Protein 2PLC (pdb70)

InterPro domains:
  IPR000909 Phosphatidylinositol-specific phospholipase C, X domain [PF00388] (62-198)
  IPR000909 Phosphatidylinositol-specific phospholipase C, X domain [SM00148] (53-199)
  IPR017946 PLC-like phosphodiesterase, TIM beta/alpha-barrel domain superfamily [G3DSA:3.20.20.190] (43-316)
  IPR017946 PLC-like phosphodiesterase, TIM beta/alpha-barrel domain superfamily [SSF51695] (44-315)
  IPR051057 Phosphoinositide phospholipase C domain-containing protein [PTHR13593] (45-314)

Secondary structure (DSSP, 8-state):
--GGGTGGGS-TT-BGGGSEEEEETTTTTTS-SHHHHHTHHHH---SS-HHHHHHTT--EEEEEE-TTSEEEETTEEEEEEHHHHHHHHHHHHHHSTT--EEEEEEETT-S-SHHHHHHHHHHHHTGGGB-EEESS----PPPBTTTTTT-EEEEEESTT-S-EEETTEEESEETT-TTEEEE---BS--HHHHHHHHHHHHHHHHH-SSSEEEEE---B-SSS-HHHHHHHHHHHHHHHHHHHHHTT----EEEEESS--HHHHHHHHTTS--

Sequence (274 aa):
VTTKQWMSALPDTTNLAALSIPGTHDTMSYNGDITWTLTKPLAQTQTMSLYQQLEAGIRYIDIRAKDNLNIYHGPIFLNASLSGVLETITQFLKKNPKETIIMRLKDEQNSNDSFDYRIQPLINIYKDYFYTTPRTDTSNKIPTLKDVRGKILLLSENHTKKPLVINSRKFGMQFGAPNQVIQDDYNGPSVKTKFKEIVQTAYQASKADNKLFLNHISATSLTFTPRQYAAALNNKVEQFVLNLTSEKVRGLGILIMDFPEKQTIKNIIKNNKF

Nearest PDB structures (foldseek):
  2plc-assembly1_A  TM=1.004E+00  e=2.755E-63  Listeria monocytogenes
  1t6m-assembly1_B  TM=8.013E-01  e=3.574E-20  Bacillus thuringiensis
  5ptd-assembly1_A  TM=8.209E-01  e=1.981E-19  Bacillus cereus
  3ea3-assembly2_B  TM=8.004E-01  e=8.686E-20  Bacillus thuringiensis
  1ptg-assembly1_A  TM=7.875E-01  e=3.736E-19  Bacillus cereus

Radius of gyration: 17.58 Å; Cα contacts (8 Å, |Δi|>4): 574; chains: 1; bounding box: 45×42×45 Å

Organism: Listeria monocytogenes serovar 1/2a (strain ATCC BAA-679 / EGD-e) (NCBI:txid169963)

CATH classification: 3.20.20.190

Structure (mmCIF, N/CA/C/O backbone):
data_2PLC
#
_entry.id   2PLC
#
_cell.length_a   82.500
_cell.length_b   82.500
_cell.length_c   92.200
_cell.angle_alpha   90.00
_cell.angle_beta   90.00
_cell.angle_gamma   120.00
#
_symmetry.space_group_name_H-M   'P 31 2 1'
#
loop_
_entity.id
_entity.type
_entity.pdbx_description
1 polymer 'PHOSPHATIDYLINOSITOL-SPECIFIC PHOSPHOLIPASE C'
2 water water
#
loop_
_atom_site.group_PDB
_atom_site.id
_atom_site.type_symbol
_atom_site.label_atom_id
_atom_site.label_alt_id
_atom_site.label_comp_id
_atom_site.label_asym_id
_atom_site.label_entity_id
_atom_site.label_seq_id
_atom_site.pdbx_PDB_ins_code
_atom_site.Cartn_x
_atom_site.Cartn_y
_atom_site.Cartn_z
_atom_site.occupancy
_atom_site.B_iso_or_equiv
_atom_site.auth_seq_id
_atom_site.auth_comp_id
_atom_site.auth_asym_id
_atom_site.auth_atom_id
_atom_site.pdbx_PDB_model_num
ATOM 1 N N . VAL A 1 1 ? 31.921 56.493 17.909 1.00 71.71 21 VAL A N 1
ATOM 2 C CA . VAL A 1 1 ? 30.479 56.170 18.126 1.00 72.36 21 VAL A CA 1
ATOM 3 C C . VAL A 1 1 ? 30.281 55.486 19.480 1.00 67.92 21 VAL A C 1
ATOM 4 O O . VAL A 1 1 ? 31.220 54.918 20.045 1.00 64.08 21 VAL A O 1
ATOM 8 N N . THR A 1 2 ? 29.058 55.562 19.999 1.00 62.22 22 THR A N 1
ATOM 9 C CA . THR A 1 2 ? 28.720 54.952 21.280 1.00 58.31 22 THR A CA 1
ATOM 10 C C . THR A 1 2 ? 28.606 53.437 21.176 1.00 53.12 22 THR A C 1
ATOM 11 O O . THR A 1 2 ? 28.102 52.903 20.184 1.00 51.71 22 THR A O 1
ATOM 15 N N . THR A 1 3 ? 29.067 52.754 22.218 1.00 44.32 23 THR A N 1
ATOM 16 C CA . THR A 1 3 ? 29.011 51.297 22.277 1.00 36.08 23 THR A CA 1
ATOM 17 C C . THR A 1 3 ? 27.559 50.832 22.329 1.00 33.18 23 THR A C 1
ATOM 18 O O . THR A 1 3 ? 27.249 49.688 21.998 1.00 37.54 23 THR A O 1
ATOM 22 N N . LYS A 1 4 ? 26.668 51.732 22.731 1.00 33.18 24 LYS A N 1
ATOM 23 C CA . LYS A 1 4 ? 25.246 51.419 22.834 1.00 33.17 24 LYS A CA 1
ATOM 24 C C . LYS A 1 4 ? 24.581 51.226 21.464 1.00 31.94 24 LYS A C 1
ATOM 25 O O . LYS A 1 4 ? 23.587 50.507 21.346 1.00 33.26 24 LYS A O 1
ATOM 31 N N . GLN A 1 5 ? 25.148 51.850 20.431 1.00 34.53 25 GLN A N 1
ATOM 32 C CA . GLN A 1 5 ? 24.608 51.746 19.076 1.00 33.15 25 GLN A CA 1
ATOM 33 C C . GLN A 1 5 ? 25.707 51.662 18.024 1.00 29.45 25 GLN A C 1
ATOM 34 O O . GLN A 1 5 ? 25.597 52.272 16.964 1.00 32.26 25 GLN A O 1
ATOM 40 N N . TRP A 1 6 ? 26.748 50.879 18.297 1.00 28.84 26 TRP A N 1
ATOM 41 C CA . TRP A 1 6 ? 27.863 50.755 17.360 1.00 22.78 26 TRP A CA 1
ATOM 42 C C . TRP A 1 6 ? 27.539 50.087 16.027 1.00 26.05 26 TRP A C 1
ATOM 43 O O . TRP A 1 6 ? 28.071 50.495 14.995 1.00 31.17 26 TRP A O 1
ATOM 54 N N . MET A 1 7 ? 26.657 49.089 16.034 1.00 23.57 27 MET A N 1
ATOM 55 C CA . MET A 1 7 ? 26.297 48.387 14.798 1.00 28.18 27 MET A CA 1
ATOM 56 C C . MET A 1 7 ? 25.456 49.220 13.833 1.00 29.32 27 MET A C 1
ATOM 57 O O . MET A 1 7 ? 25.460 48.971 12.629 1.00 30.39 27 MET A O 1
ATOM 62 N N . SER A 1 8 ? 24.733 50.201 14.362 1.00 33.94 28 SER A N 1
ATOM 63 C CA . SER A 1 8 ? 23.890 51.063 13.540 1.00 34.10 28 SER A CA 1
ATOM 64 C C . SER A 1 8 ? 24.731 51.888 12.570 1.00 32.90 28 SER A C 1
ATOM 65 O O . SER A 1 8 ? 24.253 52.287 11.509 1.00 41.44 28 SER A O 1
ATOM 68 N N . ALA A 1 9 ? 25.985 52.132 12.942 1.00 31.53 29 ALA A N 1
ATOM 69 C CA . ALA A 1 9 ? 26.911 52.910 12.125 1.00 32.34 29 ALA A CA 1
ATOM 70 C C . ALA A 1 9 ? 27.620 52.085 11.042 1.00 36.30 29 ALA A C 1
ATOM 71 O O . ALA A 1 9 ? 28.503 52.590 10.344 1.00 43.31 29 ALA A O 1
ATOM 73 N N . LEU A 1 10 ? 27.232 50.820 10.906 1.00 35.31 30 LEU A N 1
ATOM 74 C CA . LEU A 1 10 ? 27.825 49.937 9.909 1.00 33.68 30 LEU A CA 1
ATOM 75 C C . LEU A 1 10 ? 26.908 49.850 8.696 1.00 36.96 30 LEU A C 1
ATOM 76 O O . LEU A 1 10 ? 25.706 50.095 8.801 1.00 37.24 30 LEU A O 1
ATOM 81 N N . PRO A 1 11 ? 27.467 49.509 7.524 1.00 38.53 31 PRO A N 1
ATOM 82 C CA . PRO A 1 11 ? 26.690 49.392 6.287 1.00 35.16 31 PRO A CA 1
ATOM 83 C C . PRO A 1 11 ? 25.687 48.245 6.330 1.00 36.35 31 PRO A C 1
ATOM 84 O O . PRO A 1 11 ? 25.997 47.168 6.838 1.00 32.04 31 PRO A O 1
ATOM 88 N N . ASP A 1 12 ? 24.495 48.480 5.782 1.00 31.90 32 ASP A N 1
ATOM 89 C CA . ASP A 1 12 ? 23.442 47.463 5.723 1.00 31.86 32 ASP A CA 1
ATOM 90 C C . ASP A 1 12 ? 23.874 46.259 4.894 1.00 34.09 32 ASP A C 1
ATOM 91 O O . ASP A 1 12 ? 23.377 45.146 5.082 1.00 37.53 32 ASP A O 1
ATOM 96 N N . THR A 1 13 ? 24.804 46.496 3.975 1.00 37.28 33 THR A N 1
ATOM 97 C CA . THR A 1 13 ? 25.312 45.461 3.085 1.00 38.26 33 THR A CA 1
ATOM 98 C C . THR A 1 13 ? 26.394 44.573 3.699 1.00 39.05 33 THR A C 1
ATOM 99 O O . THR A 1 13 ? 26.717 43.523 3.143 1.00 37.24 33 THR A O 1
ATOM 103 N N . THR A 1 14 ? 26.957 44.992 4.834 1.00 34.24 34 THR A N 1
ATOM 104 C CA . THR A 1 14 ? 28.003 44.216 5.498 1.00 29.52 34 THR A CA 1
ATOM 105 C C . THR A 1 14 ? 27.450 42.896 6.009 1.00 28.02 34 THR A C 1
ATOM 106 O O . THR A 1 14 ? 26.363 42.854 6.582 1.00 29.98 34 THR A O 1
ATOM 110 N N . ASN A 1 15 ? 28.187 41.815 5.766 1.00 30.04 35 ASN A N 1
ATOM 111 C CA . ASN A 1 15 ? 27.767 40.495 6.222 1.00 31.50 35 ASN A CA 1
ATOM 112 C C . ASN A 1 15 ? 28.180 40.303 7.680 1.00 27.88 35 ASN A C 1
ATOM 113 O O . ASN A 1 15 ? 29.178 40.860 8.138 1.00 29.01 35 ASN A O 1
ATOM 118 N N . LEU A 1 16 ? 27.396 39.526 8.410 1.00 24.46 36 LEU A N 1
ATOM 119 C CA . LEU A 1 16 ? 27.676 39.281 9.814 1.00 26.93 36 LEU A CA 1
ATOM 120 C C . LEU A 1 16 ? 29.023 38.586 10.016 1.00 24.14 36 LEU A C 1
ATOM 121 O O . LEU A 1 16 ? 29.692 38.808 11.021 1.00 20.97 36 LEU A O 1
ATOM 126 N N . ALA A 1 17 ? 29.428 37.766 9.047 1.00 27.45 37 ALA A N 1
ATOM 127 C CA . ALA A 1 17 ? 30.698 37.034 9.126 1.00 23.59 37 ALA A CA 1
ATOM 128 C C . ALA A 1 17 ? 31.922 37.914 8.890 1.00 23.04 37 ALA A C 1
ATOM 129 O O . ALA A 1 17 ? 33.049 37.526 9.201 1.00 26.22 37 ALA A O 1
ATOM 131 N N . ALA A 1 18 ? 31.693 39.101 8.343 1.00 24.32 38 ALA A N 1
ATOM 132 C CA . ALA A 1 18 ? 32.764 40.048 8.066 1.00 24.93 38 ALA A CA 1
ATOM 133 C C . ALA A 1 18 ? 33.037 40.984 9.246 1.00 26.10 38 ALA A C 1
ATOM 134 O O . ALA A 1 18 ? 33.792 41.950 9.113 1.00 23.95 38 ALA A O 1
ATOM 136 N N . LEU A 1 19 ? 32.459 40.679 10.406 1.00 22.64 39 LEU A N 1
ATOM 137 C CA . LEU A 1 19 ? 32.626 41.530 11.586 1.00 22.64 39 LEU A CA 1
ATOM 138 C C . LEU A 1 19 ? 33.445 40.946 12.730 1.00 20.94 39 LEU A C 1
ATOM 139 O O . LEU A 1 19 ? 33.670 39.737 12.809 1.00 21.62 39 LEU A O 1
ATOM 144 N N . SER A 1 20 ? 33.883 41.840 13.612 1.00 18.29 40 SER A N 1
ATOM 145 C CA . SER A 1 20 ? 34.611 41.494 14.827 1.00 22.87 40 SER A CA 1
ATOM 146 C C . SER A 1 20 ? 33.581 41.818 15.913 1.00 24.08 40 SER A C 1
ATOM 147 O O . SER A 1 20 ? 33.238 42.981 16.140 1.00 17.75 40 SER A O 1
ATOM 150 N N . ILE A 1 21 ? 33.054 40.782 16.552 1.00 20.77 41 ILE A N 1
ATOM 151 C CA . ILE A 1 21 ? 32.016 40.971 17.559 1.00 20.53 41 ILE A CA 1
ATOM 152 C C . ILE A 1 21 ? 32.406 40.533 18.964 1.00 16.40 41 ILE A C 1
ATOM 153 O O . ILE A 1 21 ? 32.934 39.439 19.146 1.00 13.87 41 ILE A O 1
ATOM 158 N N . PRO A 1 22 ? 32.173 41.400 19.971 1.00 16.86 42 PRO A N 1
ATOM 159 C CA . PRO A 1 22 ? 32.485 41.107 21.378 1.00 12.78 42 PRO A CA 1
ATOM 160 C C . PRO A 1 22 ? 31.323 40.286 21.937 1.00 15.01 42 PRO A C 1
ATOM 161 O O . PRO A 1 22 ? 30.157 40.614 21.692 1.00 17.99 42 PRO A O 1
ATOM 165 N N . GLY A 1 23 ? 31.632 39.230 22.681 1.00 11.69 43 GLY A N 1
ATOM 166 C CA . GLY A 1 23 ? 30.585 38.404 23.260 1.00 11.86 43 GLY A CA 1
ATOM 167 C C . GLY A 1 23 ? 30.962 37.974 24.659 1.00 8.34 43 GLY A C 1
ATOM 168 O O . GLY A 1 23 ? 32.105 38.150 25.070 1.00 13.52 43 GLY A O 1
ATOM 169 N N . THR A 1 24 ? 30.007 37.422 25.398 1.00 9.53 44 THR A N 1
ATOM 170 C CA . THR A 1 24 ? 30.267 36.959 26.755 1.00 7.63 44 THR A CA 1
ATOM 171 C C . THR A 1 24 ? 29.948 35.470 26.898 1.00 13.47 44 THR A C 1
ATOM 172 O O . THR A 1 24 ? 28.994 34.960 26.296 1.00 7.61 44 THR A O 1
ATOM 176 N N . HIS A 1 25 ? 30.780 34.773 27.666 1.00 12.75 45 HIS A N 1
ATOM 177 C CA . HIS A 1 25 ? 30.593 33.352 27.923 1.00 10.27 45 HIS A CA 1
ATOM 178 C C . HIS A 1 25 ? 29.763 33.249 29.197 1.00 15.55 45 HIS A C 1
ATOM 179 O O . HIS A 1 25 ? 30.032 33.960 30.168 1.00 13.44 45 HIS A O 1
ATOM 186 N N . ASP A 1 26 ? 28.737 32.398 29.173 1.00 16.79 46 ASP A N 1
ATOM 187 C CA . ASP A 1 26 ? 27.846 32.201 30.319 1.00 15.23 46 ASP A CA 1
ATOM 188 C C . ASP A 1 26 ? 27.375 33.558 30.852 1.00 12.80 46 ASP A C 1
ATOM 189 O O . ASP A 1 26 ? 27.536 33.898 32.028 1.00 15.86 46 ASP A O 1
ATOM 194 N N . THR A 1 27 ? 26.799 34.318 29.933 1.00 15.32 47 THR A N 1
ATOM 195 C CA . THR A 1 27 ? 26.281 35.654 30.151 1.00 14.69 47 THR A CA 1
ATOM 196 C C . THR A 1 27 ? 25.605 35.957 31.490 1.00 14.93 47 THR A C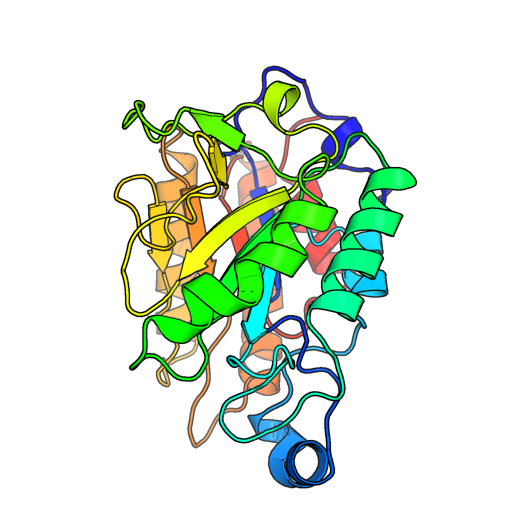 1
ATOM 197 O O . THR A 1 27 ? 25.887 36.988 32.103 1.00 12.36 47 THR A O 1
ATOM 201 N N . MET A 1 28 ? 24.723 35.060 31.932 1.00 14.23 48 MET A N 1
ATOM 202 C CA . MET A 1 28 ? 23.956 35.251 33.165 1.00 7.88 48 MET A CA 1
ATOM 203 C C . MET A 1 28 ? 24.615 34.896 34.489 1.00 14.16 48 MET A C 1
ATOM 204 O O . MET A 1 28 ? 24.021 35.117 35.543 1.00 11.36 48 MET A O 1
ATOM 209 N N . SER A 1 29 ? 25.818 34.333 34.449 1.00 9.70 49 SER A N 1
ATOM 210 C CA . SER A 1 29 ? 26.498 33.950 35.678 1.00 13.19 49 SER A CA 1
ATOM 211 C C . SER A 1 29 ? 27.206 35.103 36.392 1.00 11.32 49 SER A C 1
ATOM 212 O O . SER A 1 29 ? 28.437 35.131 36.500 1.00 17.82 49 SER A O 1
ATOM 215 N N . TYR A 1 30 ? 26.417 36.070 36.844 1.00 16.94 50 TYR A N 1
ATOM 216 C CA . TYR A 1 30 ? 26.926 37.225 37.586 1.00 16.01 50 TYR A CA 1
ATOM 217 C C . TYR A 1 30 ? 26.085 37.367 38.846 1.00 19.09 50 TYR A C 1
ATOM 218 O O . TYR A 1 30 ? 26.259 38.292 39.633 1.00 16.75 50 TYR A O 1
ATOM 227 N N . ASN A 1 31 ? 25.160 36.433 39.014 1.00 18.25 51 ASN A N 1
ATOM 228 C CA . ASN A 1 31 ? 24.281 36.404 40.166 1.00 21.98 51 ASN A CA 1
ATOM 229 C C . ASN A 1 31 ? 23.683 35.003 40.215 1.00 20.49 51 ASN A C 1
ATOM 230 O O . ASN A 1 31 ? 23.712 34.279 39.215 1.00 21.61 51 ASN A O 1
ATOM 235 N N . GLY A 1 32 ? 23.153 34.623 41.374 1.00 15.66 52 GLY A N 1
ATOM 236 C CA . GLY A 1 32 ? 22.571 33.300 41.520 1.00 18.47 52 GLY A CA 1
ATOM 237 C C . GLY A 1 32 ? 22.114 33.007 42.938 1.00 20.71 52 GLY A C 1
ATOM 238 O O . GLY A 1 32 ? 22.143 33.888 43.800 1.00 21.45 52 GLY A O 1
ATOM 239 N N . ASP A 1 33 ? 21.699 31.767 43.179 1.00 20.99 53 ASP A N 1
ATOM 240 C CA . ASP A 1 33 ? 21.223 31.362 44.494 1.00 18.48 53 ASP A CA 1
ATOM 241 C C . ASP A 1 33 ? 22.339 31.147 45.520 1.00 23.64 53 ASP A C 1
ATOM 242 O O . ASP A 1 33 ? 23.502 31.468 45.270 1.00 15.86 53 ASP A O 1
ATOM 247 N N . ILE A 1 34 ? 21.980 30.601 46.675 1.00 14.67 54 ILE A N 1
ATOM 248 C CA . ILE A 1 34 ? 22.950 30.354 47.731 1.00 19.69 54 ILE A CA 1
ATOM 249 C C . ILE A 1 34 ? 24.112 29.465 47.260 1.00 15.94 54 ILE A C 1
ATOM 250 O O . ILE A 1 34 ? 25.253 29.663 47.680 1.00 14.64 54 ILE A O 1
ATOM 255 N N . THR A 1 35 ? 23.835 28.520 46.362 1.00 16.52 55 THR A N 1
ATOM 256 C CA . THR A 1 35 ? 24.885 27.634 45.847 1.00 20.37 55 THR A CA 1
ATOM 257 C C . THR A 1 35 ? 25.879 28.415 44.980 1.00 23.93 55 THR A C 1
ATOM 258 O O . THR A 1 35 ? 27.065 28.083 44.920 1.00 25.73 55 THR A O 1
ATOM 262 N N . TRP A 1 36 ? 25.389 29.459 44.319 1.00 19.82 56 TRP A N 1
ATOM 263 C CA . TRP A 1 36 ? 26.234 30.296 43.479 1.00 17.34 56 TRP A CA 1
ATOM 264 C C . TRP A 1 36 ? 27.244 31.064 44.337 1.00 22.55 56 TRP A C 1
ATOM 265 O O . TRP A 1 36 ? 28.414 31.191 43.970 1.00 24.14 56 TRP A O 1
ATOM 276 N N . THR A 1 37 ? 26.798 31.563 45.488 1.00 22.90 57 THR A N 1
ATOM 277 C CA . THR A 1 37 ? 27.684 32.310 46.382 1.00 25.28 57 THR A CA 1
ATOM 278 C C . THR A 1 37 ? 28.736 31.393 47.015 1.00 22.97 57 THR A C 1
ATOM 279 O O . THR A 1 37 ? 29.885 31.790 47.190 1.00 25.30 57 THR A O 1
ATOM 283 N N . LEU A 1 38 ? 28.337 30.166 47.345 1.00 18.89 58 LEU A N 1
ATOM 284 C CA . LEU A 1 38 ? 29.243 29.178 47.951 1.00 21.29 58 LEU A CA 1
ATOM 285 C C . LEU A 1 38 ? 30.331 28.677 46.988 1.00 20.28 58 LEU A C 1
ATOM 286 O O . LEU A 1 38 ? 31.442 28.356 47.408 1.00 17.25 58 LEU A O 1
ATOM 291 N N . THR A 1 39 ? 29.999 28.610 45.701 1.00 23.47 59 THR A N 1
ATOM 292 C CA . THR A 1 39 ? 30.932 28.144 44.675 1.00 20.59 59 THR A CA 1
ATOM 293 C C . THR A 1 39 ? 31.337 29.279 43.735 1.00 24.04 59 THR A C 1
ATOM 294 O O . THR A 1 39 ? 31.884 29.033 42.659 1.00 27.49 59 THR A O 1
ATOM 298 N N . LYS A 1 40 ? 31.100 30.514 44.168 1.00 21.25 60 LYS A N 1
ATOM 299 C CA . LYS A 1 40 ? 31.373 31.723 43.392 1.00 19.52 60 LYS A CA 1
ATOM 300 C C . LYS A 1 40 ? 32.644 31.794 42.542 1.00 26.27 60 LYS A C 1
ATOM 301 O O . LYS A 1 40 ? 32.567 32.037 41.338 1.00 31.38 60 LYS A O 1
ATOM 307 N N . PRO A 1 41 ? 33.827 31.577 43.141 1.00 25.58 61 PRO A N 1
ATOM 308 C CA . PRO A 1 41 ? 35.063 31.645 42.346 1.00 22.75 61 PRO A CA 1
ATOM 309 C C . PRO A 1 41 ? 35.147 30.691 41.144 1.00 24.53 61 PRO A C 1
ATOM 310 O O . PRO A 1 41 ? 35.863 30.961 40.178 1.00 27.08 61 PRO A O 1
ATOM 314 N N . LEU A 1 42 ? 34.383 29.604 41.188 1.00 19.77 62 LEU A N 1
ATOM 315 C CA . LEU A 1 42 ? 34.370 28.618 40.111 1.00 23.61 62 LEU A CA 1
ATOM 316 C C . LEU A 1 42 ? 33.209 28.831 39.132 1.00 22.60 62 LEU A C 1
ATOM 317 O O . LEU A 1 42 ? 33.333 28.568 37.927 1.00 19.05 62 LEU A O 1
ATOM 322 N N . ALA A 1 43 ? 32.080 29.285 39.672 1.00 18.27 63 ALA A N 1
ATOM 323 C CA . ALA A 1 43 ? 30.866 29.503 38.901 1.00 17.89 63 ALA A CA 1
ATOM 324 C C . ALA A 1 43 ? 30.737 30.856 38.205 1.00 16.80 63 ALA A C 1
ATOM 325 O O . ALA A 1 43 ? 30.195 30.933 37.109 1.00 17.71 63 ALA A O 1
ATOM 327 N N . GLN A 1 44 ? 31.221 31.919 38.834 1.00 21.43 64 GLN A N 1
ATOM 328 C CA . GLN A 1 44 ? 31.101 33.255 38.253 1.00 20.23 64 GLN A CA 1
ATOM 329 C C . GLN A 1 44 ? 31.923 33.500 36.982 1.00 19.45 64 GLN A C 1
ATOM 330 O O . GLN A 1 44 ? 33.088 33.117 36.901 1.00 21.69 64 GLN A O 1
ATOM 336 N N . THR A 1 45 ? 31.309 34.154 35.997 1.00 15.89 65 THR A N 1
ATOM 337 C CA . THR A 1 45 ? 31.992 34.475 34.741 1.00 16.92 65 THR A CA 1
ATOM 338 C C . THR A 1 45 ? 31.835 35.940 34.330 1.00 16.31 65 THR A C 1
ATOM 339 O O . THR A 1 45 ? 32.529 36.408 33.425 1.00 15.82 65 THR A O 1
ATOM 343 N N . GLN A 1 46 ? 30.918 36.654 34.986 1.00 15.09 66 GLN A N 1
ATOM 344 C CA . GLN A 1 46 ? 30.663 38.061 34.672 1.00 14.78 66 GLN A CA 1
ATOM 345 C C . GLN A 1 46 ? 30.409 38.914 35.921 1.00 18.50 66 GLN A C 1
ATOM 346 O O . GLN A 1 46 ? 30.118 38.398 36.999 1.00 17.46 66 GLN A O 1
ATOM 352 N N . THR A 1 47 ? 30.530 40.229 35.764 1.00 19.57 67 THR A N 1
ATOM 353 C CA . THR A 1 47 ? 30.262 41.163 36.853 1.00 18.69 67 THR A CA 1
ATOM 354 C C . THR A 1 47 ? 29.139 42.106 36.425 1.00 11.73 67 THR A C 1
ATOM 355 O O . THR A 1 47 ? 28.395 42.611 37.261 1.00 22.48 67 THR A O 1
ATOM 359 N N . MET A 1 48 ? 29.034 42.342 35.118 1.00 17.32 68 MET A N 1
ATOM 360 C CA . MET A 1 48 ? 27.995 43.203 34.556 1.00 8.96 68 MET A CA 1
ATOM 361 C C . MET A 1 48 ? 26.710 42.425 34.341 1.00 13.66 68 MET A C 1
ATOM 362 O O . MET A 1 48 ? 26.748 41.243 34.006 1.00 21.26 68 MET A O 1
ATOM 367 N N . SER A 1 49 ? 25.572 43.076 34.566 1.00 10.85 69 SER A N 1
ATOM 368 C CA . SER A 1 49 ? 24.283 42.430 34.351 1.00 12.13 69 SER A CA 1
ATOM 369 C C . SER A 1 49 ? 24.060 42.374 32.842 1.00 16.66 69 SER A C 1
ATOM 370 O O . SER A 1 49 ? 24.777 43.036 32.080 1.00 13.19 69 SER A O 1
ATOM 373 N N . LEU A 1 50 ? 23.068 41.597 32.416 1.00 18.73 70 LEU A N 1
ATOM 374 C CA . LEU A 1 50 ? 22.761 41.444 30.996 1.00 20.55 70 LEU A CA 1
ATOM 375 C C . LEU A 1 50 ? 22.608 42.785 30.310 1.00 20.84 70 LEU A C 1
ATOM 376 O O . LEU A 1 50 ? 23.249 43.054 29.301 1.00 25.99 70 LEU A O 1
ATOM 381 N N . TYR A 1 51 ? 21.814 43.653 30.917 1.00 15.81 71 TYR A N 1
ATOM 382 C CA . TYR A 1 51 ? 21.566 44.961 30.347 1.00 17.28 71 TYR A CA 1
ATOM 383 C C . TYR A 1 51 ? 22.818 45.827 30.249 1.00 16.60 71 TYR A C 1
ATOM 384 O O . TYR A 1 51 ? 22.994 46.565 29.278 1.00 22.71 71 TYR A O 1
ATOM 393 N N . GLN A 1 52 ? 23.688 45.738 31.250 1.00 22.69 72 GLN A N 1
ATOM 394 C CA . GLN A 1 52 ? 24.918 46.520 31.241 1.00 24.59 72 GLN A CA 1
ATOM 395 C C . GLN A 1 52 ? 25.846 46.058 30.124 1.00 24.62 72 GLN A C 1
ATOM 396 O O . GLN A 1 52 ? 26.534 46.872 29.508 1.00 31.25 72 GLN A O 1
ATOM 402 N N . GLN A 1 53 ? 25.872 44.748 29.888 1.00 20.95 73 GLN A N 1
ATOM 403 C CA . GLN A 1 53 ? 26.711 44.156 28.849 1.00 21.44 73 GLN A CA 1
ATOM 404 C C . GLN A 1 53 ? 26.291 44.643 27.465 1.00 18.67 73 GLN A C 1
ATOM 405 O O . GLN A 1 53 ? 27.135 44.968 26.629 1.00 20.80 73 GLN A O 1
ATOM 411 N N . LEU A 1 54 ? 24.983 44.714 27.238 1.00 14.42 74 LEU A N 1
ATOM 412 C CA . LEU A 1 54 ? 24.462 45.179 25.957 1.00 17.77 74 LEU A CA 1
ATOM 413 C C . LEU A 1 54 ? 24.853 46.636 25.732 1.00 12.57 74 LEU A C 1
ATOM 414 O O . LEU A 1 54 ? 25.342 46.988 24.663 1.00 23.77 74 LEU A O 1
ATOM 419 N N . GLU A 1 55 ? 24.670 47.472 26.748 1.00 19.81 75 GLU A N 1
ATOM 420 C CA . GLU A 1 55 ? 25.037 48.883 26.640 1.00 22.91 75 GLU A CA 1
ATOM 421 C C . GLU A 1 55 ? 26.548 49.072 26.492 1.00 21.15 75 GLU A C 1
ATOM 422 O O . GLU A 1 55 ? 26.999 50.096 25.984 1.00 23.85 75 GLU A O 1
ATOM 428 N N . ALA A 1 56 ? 27.321 48.087 26.951 1.00 22.17 76 ALA A N 1
ATOM 429 C CA . ALA A 1 56 ? 28.777 48.132 26.855 1.00 14.12 76 ALA A CA 1
ATOM 430 C C . ALA A 1 56 ? 29.270 47.707 25.467 1.00 18.12 76 ALA A C 1
ATOM 431 O O . ALA A 1 56 ? 30.458 47.825 25.159 1.00 17.97 76 ALA A O 1
ATOM 433 N N . GLY A 1 57 ? 28.369 47.181 24.643 1.00 16.61 77 GLY A N 1
ATOM 434 C CA . GLY A 1 57 ? 28.766 46.770 23.309 1.00 11.15 77 GLY A CA 1
ATOM 435 C C . GLY A 1 57 ? 28.709 45.285 23.012 1.00 13.21 77 GLY A C 1
ATOM 436 O O . GLY A 1 57 ? 28.923 44.888 21.872 1.00 14.29 77 GLY A O 1
ATOM 437 N N . ILE A 1 58 ? 28.436 44.461 24.019 1.00 12.61 78 ILE A N 1
ATOM 438 C CA . ILE A 1 58 ? 28.351 43.015 23.822 1.00 14.01 78 ILE A CA 1
ATOM 439 C C . ILE A 1 58 ? 27.193 42.737 22.868 1.00 16.48 78 ILE A C 1
ATOM 440 O O . ILE A 1 58 ? 26.101 43.269 23.051 1.00 15.99 78 ILE A O 1
ATOM 445 N N . ARG A 1 59 ? 27.441 41.943 21.830 1.00 14.51 79 ARG A N 1
ATOM 446 C CA . ARG A 1 59 ? 26.388 41.632 20.866 1.00 13.97 79 ARG A CA 1
ATOM 447 C C . ARG A 1 59 ? 26.167 40.142 20.702 1.00 13.03 79 ARG A C 1
ATOM 448 O O . ARG A 1 59 ? 25.388 39.704 19.858 1.00 16.15 79 ARG A O 1
ATOM 456 N N . TYR A 1 60 ? 26.898 39.362 21.483 1.00 16.42 80 TYR A N 1
ATOM 457 C CA . TYR A 1 60 ? 26.749 37.920 21.460 1.00 13.58 80 TYR A CA 1
ATOM 458 C C . TYR A 1 60 ? 26.543 37.502 22.900 1.00 16.86 80 TYR A C 1
ATOM 459 O O . TYR A 1 60 ? 27.332 37.874 23.773 1.00 15.37 80 TYR A O 1
ATOM 468 N N . ILE A 1 61 ? 25.469 36.765 23.159 1.00 15.30 81 ILE A N 1
ATOM 469 C CA . ILE A 1 61 ? 25.203 36.298 24.515 1.00 15.40 81 ILE A CA 1
ATOM 470 C C . ILE A 1 61 ? 25.045 34.790 24.539 1.00 10.79 81 ILE A C 1
ATOM 471 O O . ILE A 1 61 ? 24.675 34.173 23.544 1.00 10.21 81 ILE A O 1
ATOM 476 N N . ASP A 1 62 ? 25.366 34.206 25.683 1.00 7.98 82 ASP A N 1
ATOM 477 C CA . ASP A 1 62 ? 25.333 32.766 25.876 1.00 5.36 82 ASP A CA 1
ATOM 478 C C . ASP A 1 62 ? 24.375 32.481 27.038 1.00 12.08 82 ASP A C 1
ATOM 479 O O . ASP A 1 62 ? 24.722 32.666 28.205 1.00 20.40 82 ASP A O 1
ATOM 484 N N . ILE A 1 63 ? 23.169 32.035 26.701 1.00 17.09 83 ILE A N 1
ATOM 485 C CA . ILE A 1 63 ? 22.124 31.759 27.683 1.00 16.45 83 ILE A CA 1
ATOM 486 C C . ILE A 1 63 ? 21.869 30.268 27.882 1.00 16.77 83 ILE A C 1
ATOM 487 O O . ILE A 1 63 ? 21.582 29.545 26.931 1.00 16.79 83 ILE A O 1
ATOM 492 N N . ARG A 1 64 ? 21.965 29.817 29.130 1.00 16.66 84 ARG A N 1
ATOM 493 C CA . ARG A 1 64 ? 21.751 28.408 29.462 1.00 19.60 84 ARG A CA 1
ATOM 494 C C . ARG A 1 64 ? 20.469 28.297 30.286 1.00 24.39 84 ARG A C 1
ATOM 495 O O . ARG A 1 64 ? 20.333 28.965 31.315 1.00 23.88 84 ARG A O 1
ATOM 503 N N . ALA A 1 65 ? 19.551 27.430 29.859 1.00 22.55 85 ALA A N 1
ATOM 504 C CA . ALA A 1 65 ? 18.278 27.256 30.557 1.00 23.94 85 ALA A CA 1
ATOM 505 C C . ALA A 1 65 ? 17.820 25.804 30.667 1.00 25.07 85 ALA A C 1
ATOM 506 O O . ALA A 1 65 ? 18.364 24.920 30.008 1.00 25.82 85 ALA A O 1
ATOM 508 N N . LYS A 1 66 ? 16.827 25.571 31.526 1.00 25.30 86 LYS A N 1
ATOM 509 C CA . LYS A 1 66 ? 16.240 24.244 31.724 1.00 25.96 86 LYS A CA 1
ATOM 510 C C . LYS A 1 66 ? 14.754 24.310 31.363 1.00 30.74 86 LYS A C 1
ATOM 511 O O . LYS A 1 66 ? 14.201 25.406 31.258 1.00 31.77 86 LYS A O 1
ATOM 517 N N . ASP A 1 67 ? 14.106 23.158 31.176 1.00 37.01 87 ASP A N 1
ATOM 518 C CA . ASP A 1 67 ? 12.693 23.138 30.779 1.00 41.14 87 ASP A CA 1
ATOM 519 C C . ASP A 1 67 ? 11.679 23.829 31.700 1.00 40.06 87 ASP A C 1
ATOM 520 O O . ASP A 1 67 ? 10.511 23.980 31.340 1.00 41.07 87 ASP A O 1
ATOM 525 N N . ASN A 1 68 ? 12.127 24.255 32.879 1.00 33.16 88 ASN A N 1
ATOM 526 C CA . ASN A 1 68 ? 11.264 24.987 33.807 1.00 28.62 88 ASN A CA 1
ATOM 527 C C . ASN A 1 68 ? 11.340 26.460 33.399 1.00 33.03 88 ASN A C 1
ATOM 528 O O . ASN A 1 68 ? 10.740 27.324 34.033 1.00 30.60 88 ASN A O 1
ATOM 533 N N . LEU A 1 69 ? 12.111 26.715 32.338 1.00 32.93 89 LEU A N 1
ATOM 534 C CA . LEU A 1 69 ? 12.331 28.041 3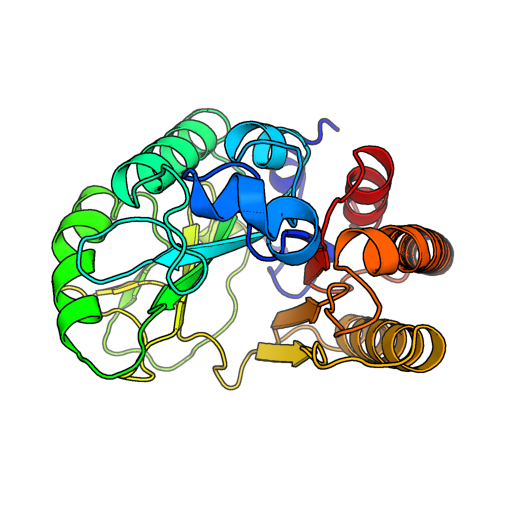1.760 1.00 30.12 89 LEU A CA 1
ATOM 535 C C . LEU A 1 69 ? 13.145 29.007 32.613 1.00 28.68 89 LEU A C 1
ATOM 536 O O . LEU A 1 69 ? 13.014 30.220 32.480 1.00 29.07 89 LEU A O 1
ATOM 541 N N . ASN A 1 70 ? 13.988 28.463 33.483 1.00 27.24 90 ASN A N 1
ATOM 542 C CA . ASN A 1 70 ? 14.839 29.281 34.341 1.00 31.34 90 ASN A CA 1
ATOM 543 C C . ASN A 1 70 ? 16.283 29.183 33.874 1.00 29.88 90 ASN A C 1
ATOM 544 O O . ASN A 1 70 ? 16.666 28.198 33.245 1.00 25.69 90 ASN A O 1
ATOM 549 N N . ILE A 1 71 ? 17.075 30.203 34.206 1.00 30.27 91 ILE A N 1
ATOM 550 C CA . ILE A 1 71 ? 18.483 30.273 33.829 1.00 25.74 91 ILE A CA 1
ATOM 551 C C . ILE A 1 71 ? 19.341 29.527 34.845 1.00 26.40 91 ILE A C 1
ATOM 552 O O . ILE A 1 71 ? 19.247 29.766 36.054 1.00 22.82 91 ILE A O 1
ATOM 557 N N . TYR A 1 72 ? 20.182 28.628 34.340 1.00 20.94 92 TYR A N 1
ATOM 558 C CA . TYR A 1 72 ? 21.038 27.807 35.187 1.00 27.17 92 TYR A CA 1
ATOM 559 C C . TYR A 1 72 ? 22.503 27.723 34.773 1.00 27.14 92 TYR A C 1
ATOM 560 O O . TYR A 1 72 ? 22.909 28.148 33.692 1.00 28.73 92 TYR A O 1
ATOM 569 N N . HIS A 1 73 ? 23.277 27.143 35.679 1.00 28.70 93 HIS A N 1
ATOM 570 C CA . HIS A 1 73 ? 24.692 26.884 35.496 1.00 25.24 93 HIS A CA 1
ATOM 571 C C . HIS A 1 73 ? 24.792 25.517 36.154 1.00 25.53 93 HIS A C 1
ATOM 572 O O . HIS A 1 73 ? 25.172 25.395 37.320 1.00 25.28 93 HIS A O 1
ATOM 579 N N . GLY A 1 74 ? 24.375 24.496 35.413 1.00 21.01 94 GLY A N 1
ATOM 580 C CA . GLY A 1 74 ? 24.370 23.150 35.948 1.00 20.84 94 GLY A CA 1
ATOM 581 C C . GLY A 1 74 ? 23.239 23.083 36.960 1.00 23.66 94 GLY A C 1
ATOM 582 O O . GLY A 1 74 ? 22.102 23.442 36.646 1.00 32.90 94 GLY A O 1
ATOM 583 N N . PRO A 1 75 ? 23.527 22.662 38.198 1.00 26.01 95 PRO A N 1
ATOM 584 C CA . PRO A 1 75 ? 22.521 22.559 39.259 1.00 28.03 95 PRO A CA 1
ATOM 585 C C . PRO A 1 75 ? 22.317 23.892 39.977 1.00 29.95 95 PRO A C 1
ATOM 586 O O . PRO A 1 75 ? 21.547 23.984 40.933 1.00 32.69 95 PRO A O 1
ATOM 590 N N . ILE A 1 76 ? 23.031 24.915 39.520 1.00 26.46 96 ILE A N 1
ATOM 591 C CA . ILE A 1 76 ? 22.971 26.237 40.122 1.00 20.99 96 ILE A CA 1
ATOM 592 C C . ILE A 1 76 ? 21.985 27.171 39.428 1.00 26.23 96 ILE A C 1
ATOM 593 O O . ILE A 1 76 ? 22.126 27.465 38.240 1.00 24.68 96 ILE A O 1
ATOM 598 N N . PHE A 1 77 ? 20.975 27.610 40.177 1.00 23.82 97 PHE A N 1
ATOM 599 C CA . PHE A 1 77 ? 19.970 28.539 39.670 1.00 20.82 97 PHE A CA 1
ATOM 600 C C . PHE A 1 77 ? 20.614 29.925 39.657 1.00 22.69 97 PHE A C 1
ATOM 601 O O . PHE A 1 77 ? 21.216 30.338 40.649 1.00 21.72 97 PHE A O 1
ATOM 609 N N . LEU A 1 78 ? 20.475 30.645 38.544 1.00 23.55 98 LEU A N 1
ATOM 610 C CA . LEU A 1 78 ? 21.076 31.967 38.421 1.00 14.47 98 LEU A CA 1
ATOM 611 C C . LEU A 1 78 ? 20.159 33.158 38.700 1.00 18.52 98 LEU A C 1
ATOM 612 O O . LEU A 1 78 ? 20.453 34.274 38.281 1.00 21.48 98 LEU A O 1
ATOM 617 N N . ASN A 1 79 ? 19.069 32.932 39.431 1.00 18.07 99 ASN A N 1
ATOM 618 C CA . ASN A 1 79 ? 18.127 34.007 39.767 1.00 22.73 99 ASN A CA 1
ATOM 619 C C . ASN A 1 79 ? 17.664 34.820 38.560 1.00 22.34 99 ASN A C 1
ATOM 620 O O . ASN A 1 79 ? 17.657 36.057 38.587 1.00 21.79 99 ASN A O 1
ATOM 625 N N . ALA A 1 80 ? 17.301 34.111 37.497 1.00 19.50 100 ALA A N 1
ATOM 626 C CA . ALA A 1 80 ? 16.827 34.738 36.270 1.00 20.30 100 ALA A CA 1
ATOM 627 C C . ALA A 1 80 ? 15.958 33.741 35.516 1.00 18.75 100 ALA A C 1
ATOM 628 O O . ALA A 1 80 ? 16.078 32.533 35.708 1.00 15.60 100 ALA A O 1
ATOM 630 N N . SER A 1 81 ? 15.058 34.256 34.687 1.00 21.34 101 SER A N 1
ATOM 631 C CA . SER A 1 81 ? 14.170 33.411 33.894 1.00 17.88 101 SER A CA 1
ATOM 632 C C . SER A 1 81 ? 14.354 33.775 32.428 1.00 22.29 101 SER A C 1
ATOM 633 O O . SER A 1 81 ? 14.846 34.860 32.099 1.00 17.63 101 SER A O 1
ATOM 636 N N . LEU A 1 82 ? 13.971 32.865 31.543 1.00 24.90 102 LEU A N 1
ATOM 637 C CA . LEU A 1 82 ? 14.106 33.121 30.117 1.00 24.94 102 LEU A CA 1
ATOM 638 C C . LEU A 1 82 ? 13.224 34.297 29.704 1.00 19.25 102 LEU A C 1
ATOM 639 O O . LEU A 1 82 ? 13.626 35.118 28.885 1.00 26.08 102 LEU A O 1
ATOM 644 N N . SER A 1 83 ? 12.047 34.406 30.319 1.00 17.86 103 SER A N 1
ATOM 645 C CA . SER A 1 83 ? 11.122 35.497 30.021 1.00 17.82 103 SER A CA 1
ATOM 646 C C . SER A 1 83 ? 11.763 36.821 30.403 1.00 22.35 103 SER A C 1
ATOM 647 O O . SER A 1 83 ? 11.599 37.826 29.705 1.00 27.02 103 SER A O 1
ATOM 650 N N . GLY A 1 84 ? 12.522 36.804 31.498 1.00 21.80 104 GLY A N 1
ATOM 651 C CA . GLY A 1 84 ? 13.197 38.008 31.952 1.00 20.80 104 GLY A CA 1
ATOM 652 C C . GLY A 1 84 ? 14.274 38.405 30.965 1.00 17.93 104 GLY A C 1
ATOM 653 O O . GLY A 1 84 ? 14.408 39.580 30.606 1.00 25.80 104 GLY A O 1
ATOM 654 N N . VAL A 1 85 ? 15.037 37.412 30.516 1.00 15.90 105 VAL A N 1
ATOM 655 C CA . VAL A 1 85 ? 16.111 37.626 29.548 1.00 14.19 105 VAL A CA 1
ATOM 656 C C . VAL A 1 85 ? 15.538 38.177 28.237 1.00 10.56 105 VAL A C 1
ATOM 657 O O . VAL A 1 85 ? 16.024 39.183 27.718 1.00 19.21 105 VAL A O 1
ATOM 661 N N . LEU A 1 86 ? 14.493 37.531 27.720 1.00 15.00 106 LEU A N 1
ATOM 662 C CA . LEU A 1 86 ? 13.860 37.964 26.478 1.00 10.64 106 LEU A CA 1
ATOM 663 C C . LEU A 1 86 ? 13.310 39.377 26.564 1.00 14.28 106 LEU A C 1
ATOM 664 O O . LEU A 1 86 ? 13.433 40.144 25.607 1.00 16.49 106 LEU A O 1
ATOM 669 N N . GLU A 1 87 ? 12.737 39.741 27.710 1.00 13.26 107 GLU A N 1
ATOM 670 C CA . GLU A 1 87 ? 12.192 41.087 27.862 1.00 15.22 107 GLU A CA 1
ATOM 671 C C . GLU A 1 87 ? 13.304 42.124 27.875 1.00 19.54 107 GLU A C 1
ATOM 672 O O . GLU A 1 87 ? 13.151 43.223 27.339 1.00 28.09 107 GLU A O 1
ATOM 678 N N . THR A 1 88 ? 14.427 41.767 28.483 1.00 17.05 108 THR A N 1
ATOM 679 C CA . THR A 1 88 ? 15.569 42.661 28.545 1.00 14.64 108 THR A CA 1
ATOM 680 C C . THR A 1 88 ? 16.143 42.871 27.148 1.00 17.93 108 THR A C 1
ATOM 681 O O . THR A 1 88 ? 16.341 44.007 26.727 1.00 19.81 108 THR A O 1
ATOM 685 N N . ILE A 1 89 ? 16.395 41.775 26.431 1.00 20.04 109 ILE A N 1
ATOM 686 C CA . ILE A 1 89 ? 16.953 41.838 25.076 1.00 22.50 109 ILE A CA 1
ATOM 687 C C . ILE A 1 89 ? 16.041 42.662 24.174 1.00 22.10 109 ILE A C 1
ATOM 688 O O . ILE A 1 89 ? 16.485 43.548 23.443 1.00 26.70 109 ILE A O 1
ATOM 693 N N . THR A 1 90 ? 14.758 42.333 24.234 1.00 22.93 110 THR A N 1
ATOM 694 C CA . THR A 1 90 ? 13.725 42.992 23.453 1.00 25.51 110 THR A CA 1
ATOM 695 C C . THR A 1 90 ? 13.617 44.490 23.740 1.00 26.79 110 THR A C 1
ATOM 696 O O . THR A 1 90 ? 13.478 45.287 22.815 1.00 33.14 110 THR A O 1
ATOM 700 N N . GLN A 1 91 ? 13.703 44.876 25.010 1.00 26.24 111 GLN A N 1
ATOM 701 C CA . GLN A 1 91 ? 13.636 46.287 25.375 1.00 27.36 111 GLN A CA 1
ATOM 702 C C . GLN A 1 91 ? 14.840 47.039 24.823 1.00 28.79 111 GLN A C 1
ATOM 703 O O . GLN A 1 91 ? 14.728 48.201 24.427 1.00 35.77 111 GLN A O 1
ATOM 709 N N . PHE A 1 92 ? 15.991 46.369 24.790 1.00 27.15 112 PHE A N 1
ATOM 710 C CA . PHE A 1 92 ? 17.214 46.973 24.278 1.00 21.45 112 PHE A CA 1
ATOM 711 C C . PHE A 1 92 ? 17.107 47.188 22.773 1.00 19.55 112 PHE A C 1
ATOM 712 O O . PHE A 1 92 ? 17.481 48.243 22.261 1.00 24.23 112 PHE A O 1
ATOM 720 N N . LEU A 1 93 ? 16.628 46.166 22.069 1.00 23.10 113 LEU A N 1
ATOM 721 C CA . LEU A 1 93 ? 16.464 46.235 20.619 1.00 24.09 113 LEU A CA 1
ATOM 722 C C . LEU A 1 93 ? 15.387 47.226 20.197 1.00 29.78 113 LEU A C 1
ATOM 723 O O . LEU A 1 93 ? 15.374 47.690 19.054 1.00 33.30 113 LEU A O 1
ATOM 728 N N . LYS A 1 94 ? 14.476 47.528 21.119 1.00 31.53 114 LYS A N 1
ATOM 729 C CA . LYS A 1 94 ? 13.388 48.466 20.872 1.00 29.05 114 LYS A CA 1
ATOM 730 C C . LYS A 1 94 ? 13.932 49.888 20.976 1.00 33.07 114 LYS A C 1
ATOM 731 O O . LYS A 1 94 ? 13.570 50.766 20.194 1.00 38.48 114 LYS A O 1
ATOM 737 N N . LYS A 1 95 ? 14.835 50.086 21.930 1.00 33.10 115 LYS A N 1
ATOM 738 C CA . LYS A 1 95 ? 15.452 51.382 22.187 1.00 31.82 115 LYS A CA 1
ATOM 739 C C . LYS A 1 95 ? 16.548 51.699 21.154 1.00 33.18 115 LYS A C 1
ATOM 740 O O . LYS A 1 95 ? 16.732 52.852 20.762 1.00 40.41 115 LYS A O 1
ATOM 746 N N . ASN A 1 96 ? 17.274 50.666 20.731 1.00 31.15 116 ASN A N 1
ATOM 747 C CA . ASN A 1 96 ? 18.351 50.796 19.746 1.00 31.50 116 ASN A CA 1
ATOM 748 C C . ASN A 1 96 ? 18.029 49.789 18.641 1.00 29.41 116 ASN A C 1
ATOM 749 O O . ASN A 1 96 ? 18.655 48.734 18.548 1.00 27.07 116 ASN A O 1
ATOM 754 N N . PRO A 1 97 ? 17.066 50.134 17.765 1.00 28.87 117 PRO A N 1
ATOM 755 C CA . PRO A 1 97 ? 16.563 49.340 16.639 1.00 33.15 117 PRO A CA 1
ATOM 756 C C . PRO A 1 97 ? 17.477 48.940 15.477 1.00 33.66 117 PRO A C 1
ATOM 757 O O . PRO A 1 97 ? 17.050 48.185 14.604 1.00 32.08 117 PRO A O 1
ATOM 761 N N . LYS A 1 98 ? 18.711 49.434 15.442 1.00 31.83 118 LYS A N 1
ATOM 762 C CA . LYS A 1 98 ? 19.612 49.066 14.351 1.00 38.85 118 LYS A CA 1
ATOM 763 C C . LYS A 1 98 ? 20.629 48.001 14.752 1.00 35.98 118 LYS A C 1
ATOM 764 O O . LYS A 1 98 ? 21.345 47.471 13.904 1.00 40.85 118 LYS A O 1
ATOM 770 N N . GLU A 1 99 ? 20.672 47.682 16.044 1.00 30.45 119 GLU A N 1
ATOM 771 C CA . GLU A 1 99 ? 21.593 46.678 16.567 1.00 24.76 119 GLU A CA 1
ATOM 772 C C . GLU A 1 99 ? 21.038 45.279 16.352 1.00 21.52 119 GLU A C 1
ATOM 773 O O . GLU A 1 99 ? 19.849 45.107 16.105 1.00 24.60 119 GLU A O 1
ATOM 779 N N . THR A 1 100 ? 21.919 44.286 16.416 1.00 24.34 120 THR A N 1
ATOM 780 C CA . THR A 1 100 ? 21.532 42.889 16.259 1.00 20.29 120 THR A CA 1
ATOM 781 C C . THR A 1 100 ? 22.240 42.077 17.332 1.00 23.37 120 THR A C 1
ATOM 782 O O . THR A 1 100 ? 23.380 42.365 17.700 1.00 25.26 120 THR A O 1
ATOM 786 N N . ILE A 1 101 ? 21.548 41.075 17.855 1.00 29.16 121 ILE A N 1
ATOM 787 C CA . ILE A 1 101 ? 22.112 40.243 18.901 1.00 26.78 121 ILE A CA 1
ATOM 788 C C . ILE A 1 101 ? 22.123 38.786 18.494 1.00 25.64 121 ILE A C 1
ATOM 789 O O . ILE A 1 101 ? 21.158 38.275 17.928 1.00 30.13 121 ILE A O 1
ATOM 794 N N . ILE A 1 102 ? 23.270 38.153 18.701 1.00 23.78 122 ILE A N 1
ATOM 795 C CA . ILE A 1 102 ? 23.436 36.744 18.392 1.00 21.08 122 ILE A CA 1
ATOM 796 C C . ILE A 1 102 ? 23.301 36.061 19.742 1.00 19.32 122 ILE A C 1
ATOM 797 O O . ILE A 1 102 ? 24.001 36.409 20.688 1.00 20.96 122 ILE A O 1
ATOM 802 N N . MET A 1 103 ? 22.394 35.095 19.827 1.00 18.77 123 MET A N 1
ATOM 803 C CA . MET A 1 103 ? 22.140 34.418 21.079 1.00 10.65 123 MET A CA 1
ATOM 804 C C . MET A 1 103 ? 22.186 32.906 21.038 1.00 15.65 123 MET A C 1
ATOM 805 O O . MET A 1 103 ? 21.431 32.260 20.315 1.00 19.83 123 MET A O 1
ATOM 810 N N . ARG A 1 104 ? 23.077 32.347 21.847 1.00 16.40 124 ARG A N 1
ATOM 811 C CA . ARG A 1 104 ? 23.211 30.910 21.964 1.00 14.22 124 ARG A CA 1
ATOM 812 C C . ARG A 1 104 ? 22.262 30.505 23.083 1.00 15.94 124 ARG A C 1
ATOM 813 O O . ARG A 1 104 ? 22.341 31.037 24.190 1.00 17.47 124 ARG A O 1
ATOM 821 N N . LEU A 1 105 ? 21.313 29.634 22.767 1.00 15.83 125 LEU A N 1
ATOM 822 C CA . LEU A 1 105 ? 20.361 29.160 23.758 1.00 17.91 125 LEU A CA 1
ATOM 823 C C . LEU A 1 105 ? 20.629 27.680 23.934 1.00 19.03 125 LEU A C 1
ATOM 824 O O . LEU A 1 105 ? 20.373 26.881 23.038 1.00 26.26 125 LEU A O 1
ATOM 829 N N . LYS A 1 106 ? 21.161 27.326 25.097 1.00 24.97 126 LYS A N 1
ATOM 830 C CA . LYS A 1 106 ? 21.513 25.948 25.392 1.00 21.77 126 LYS A CA 1
ATOM 831 C C . LYS A 1 106 ? 20.605 25.254 26.404 1.00 26.00 126 LYS A C 1
ATOM 832 O O . LYS A 1 106 ? 20.179 25.849 27.394 1.00 27.15 126 LYS A O 1
ATOM 838 N N . ASP A 1 107 ? 20.300 23.990 26.116 1.00 31.33 127 ASP A N 1
ATOM 839 C CA . ASP A 1 107 ? 19.487 23.137 26.977 1.00 33.12 127 ASP A CA 1
ATOM 840 C C . ASP A 1 107 ? 20.493 22.631 28.012 1.00 39.70 127 ASP A C 1
ATOM 841 O O . ASP A 1 107 ? 21.315 21.760 27.720 1.00 39.44 127 ASP A O 1
ATOM 846 N N . GLU A 1 108 ? 20.445 23.208 29.208 1.00 43.76 128 GLU A N 1
ATOM 847 C CA . GLU A 1 108 ? 21.371 22.860 30.285 1.00 52.82 128 GLU A CA 1
ATOM 848 C C . GLU A 1 108 ? 21.257 21.424 30.809 1.00 58.27 128 GLU A C 1
ATOM 849 O O . GLU A 1 108 ? 22.057 20.995 31.642 1.00 58.98 128 GLU A O 1
ATOM 855 N N . GLN A 1 109 ? 20.300 20.668 30.285 1.00 66.31 129 GLN A N 1
ATOM 856 C CA . GLN A 1 109 ? 20.105 19.292 30.718 1.00 76.21 129 GLN A CA 1
ATOM 857 C C . GLN A 1 109 ? 19.780 18.404 29.514 1.00 82.32 129 GLN A C 1
ATOM 858 O O . GLN A 1 109 ? 18.767 17.701 29.503 1.00 85.10 129 GLN A O 1
ATOM 864 N N . ASN A 1 110 ? 20.659 18.438 28.512 1.00 90.09 130 ASN A N 1
ATOM 865 C CA . ASN A 1 110 ? 20.496 17.665 27.276 1.00 96.17 130 ASN A CA 1
ATOM 866 C C . ASN A 1 110 ? 20.166 16.191 27.481 1.00 99.18 130 ASN A C 1
ATOM 867 O O . ASN A 1 110 ? 21.038 15.386 27.814 1.00 100.00 130 ASN A O 1
ATOM 872 N N . SER A 1 111 ? 18.899 15.850 27.263 1.00 99.25 131 SER A N 1
ATOM 873 C CA . SER A 1 111 ? 18.416 14.480 27.412 1.00 99.18 131 SER A CA 1
ATOM 874 C C . SER A 1 111 ? 16.934 14.380 27.050 1.00 100.00 131 SER A C 1
ATOM 875 O O . SER A 1 111 ? 16.364 13.288 27.032 1.00 100.00 131 SER A O 1
ATOM 878 N N . ASN A 1 112 ? 16.323 15.521 26.737 1.00 98.37 132 ASN A N 1
ATOM 879 C CA . ASN A 1 112 ? 14.908 15.560 26.385 1.00 96.27 132 ASN A CA 1
ATOM 880 C C . ASN A 1 112 ? 14.586 16.487 25.225 1.00 95.10 132 ASN A C 1
ATOM 881 O O . ASN A 1 112 ? 15.355 17.393 24.892 1.00 94.56 132 ASN A O 1
ATOM 886 N N . ASP A 1 113 ? 13.440 16.228 24.605 1.00 94.64 133 ASP A N 1
ATOM 887 C CA . ASP A 1 113 ? 12.942 17.033 23.498 1.00 94.23 133 ASP A CA 1
ATOM 888 C C . ASP A 1 113 ? 11.825 17.919 24.044 1.00 91.48 133 ASP A C 1
ATOM 889 O O . ASP A 1 113 ? 11.131 18.598 23.286 1.00 94.12 133 ASP A O 1
ATOM 894 N N . SER A 1 114 ? 11.648 17.883 25.365 1.00 86.65 134 SER A N 1
ATOM 895 C CA . SER A 1 114 ? 10.630 18.678 26.047 1.00 81.34 134 SER A CA 1
ATOM 896 C C . SER A 1 114 ? 11.024 20.159 26.088 1.00 75.64 134 SER A C 1
ATOM 897 O O . SER A 1 114 ? 10.161 21.040 26.057 1.00 73.12 134 SER A O 1
ATOM 900 N N . PHE A 1 115 ? 12.331 20.418 26.139 1.00 68.35 135 PHE A N 1
ATOM 901 C CA . PHE A 1 115 ? 12.869 21.777 26.164 1.00 59.58 135 PHE A CA 1
ATOM 902 C C . PHE A 1 115 ? 12.441 22.520 24.903 1.00 56.62 135 PHE A C 1
ATOM 903 O O . PHE A 1 115 ? 12.025 23.677 24.960 1.00 51.54 135 PHE A O 1
ATOM 911 N N . ASP A 1 116 ? 12.539 21.830 23.772 1.00 57.20 136 ASP A N 1
ATOM 912 C CA . ASP A 1 116 ? 12.175 22.383 22.475 1.00 59.08 136 ASP A CA 1
ATOM 913 C C . ASP A 1 116 ? 10.723 22.871 22.457 1.00 60.28 136 ASP A C 1
ATOM 914 O O . ASP A 1 116 ? 10.439 23.971 21.982 1.00 60.66 136 ASP A O 1
ATOM 919 N N . TYR A 1 117 ? 9.817 22.068 23.011 1.00 62.03 137 TYR A N 1
ATOM 920 C CA . TYR A 1 117 ? 8.395 22.414 23.054 1.00 64.04 137 TYR A CA 1
ATOM 921 C C . TYR A 1 117 ? 8.065 23.484 24.086 1.00 59.55 137 TYR A C 1
ATOM 922 O O . TYR A 1 117 ? 7.184 24.316 23.867 1.00 56.74 137 TYR A O 1
ATOM 931 N N . ARG A 1 118 ? 8.786 23.461 25.203 1.00 56.07 138 ARG A N 1
ATOM 932 C CA . ARG A 1 118 ? 8.575 24.416 26.286 1.00 49.40 138 ARG A CA 1
ATOM 933 C C . ARG A 1 118 ? 8.925 25.857 25.938 1.00 42.14 138 ARG A C 1
ATOM 934 O O . ARG A 1 118 ? 8.186 26.771 26.297 1.00 36.80 138 ARG A O 1
ATOM 942 N N . ILE A 1 119 ? 10.048 26.057 25.250 1.00 34.52 139 ILE A N 1
ATOM 943 C CA . ILE A 1 119 ? 10.490 27.402 24.874 1.00 34.99 139 ILE A CA 1
ATOM 944 C C . ILE A 1 119 ? 9.673 28.038 23.755 1.00 31.67 139 ILE A C 1
ATOM 945 O O . ILE A 1 119 ? 9.697 29.258 23.590 1.00 29.20 139 ILE A O 1
ATOM 950 N N . GLN A 1 120 ? 8.960 27.214 22.989 1.00 28.84 140 GLN A N 1
ATOM 951 C CA . GLN A 1 120 ? 8.157 27.702 21.865 1.00 34.75 140 GLN A CA 1
ATOM 952 C C . GLN A 1 120 ? 7.147 28.806 22.171 1.00 31.95 140 GLN A C 1
ATOM 953 O O . GLN A 1 120 ? 7.139 29.835 21.498 1.00 37.19 140 GLN A O 1
ATOM 959 N N . PRO A 1 121 ? 6.281 28.611 23.183 1.00 34.36 141 PRO A N 1
ATOM 960 C CA . PRO A 1 121 ? 5.290 29.642 23.521 1.00 34.71 141 PRO A CA 1
ATOM 961 C C . PRO A 1 121 ? 5.939 30.983 23.863 1.00 34.88 141 PRO A C 1
ATOM 962 O O . PRO A 1 121 ? 5.382 32.041 23.576 1.00 34.53 141 PRO A O 1
ATOM 966 N N . LEU A 1 122 ? 7.128 30.925 24.459 1.00 34.50 142 LEU A N 1
ATOM 967 C CA . LEU A 1 122 ? 7.873 32.121 24.848 1.00 34.31 142 LEU A CA 1
ATOM 968 C C . LEU A 1 122 ? 8.514 32.824 23.663 1.00 30.96 142 LEU A C 1
ATOM 969 O O . LEU A 1 122 ? 8.482 34.048 23.567 1.00 34.19 142 LEU A O 1
ATOM 974 N N . ILE A 1 123 ? 9.153 32.044 22.800 1.00 30.20 143 ILE A N 1
ATOM 975 C CA . ILE A 1 123 ? 9.807 32.586 21.618 1.00 30.52 143 ILE A CA 1
ATOM 976 C C . ILE A 1 123 ? 8.760 33.199 20.687 1.00 31.42 143 ILE A C 1
ATOM 977 O O . ILE A 1 123 ? 8.925 34.321 20.213 1.00 30.12 143 ILE A O 1
ATOM 982 N N . ASN A 1 124 ? 7.662 32.476 20.485 1.00 30.85 144 ASN A N 1
ATOM 983 C CA . ASN A 1 124 ? 6.571 32.920 19.619 1.00 33.27 144 ASN A CA 1
ATOM 984 C C . ASN A 1 124 ? 5.974 34.265 20.035 1.00 32.17 144 ASN A C 1
ATOM 985 O O . ASN A 1 124 ? 5.444 35.003 19.204 1.00 36.99 144 ASN A O 1
ATOM 990 N N . ILE A 1 125 ? 6.053 34.573 21.324 1.00 31.96 145 ILE A N 1
ATOM 991 C CA . ILE A 1 125 ? 5.544 35.834 21.854 1.00 30.11 145 ILE A CA 1
ATOM 992 C C . ILE A 1 125 ? 6.392 37.003 21.350 1.00 29.68 145 ILE A C 1
ATOM 993 O O . ILE A 1 125 ? 5.893 38.111 21.147 1.00 26.24 145 ILE A O 1
ATOM 998 N N . TYR A 1 126 ? 7.675 36.734 21.132 1.00 28.87 146 TYR A N 1
ATOM 999 C CA . TYR A 1 126 ? 8.617 37.748 20.674 1.00 28.00 146 TYR A CA 1
ATOM 1000 C C . TYR A 1 126 ? 9.113 37.500 19.255 1.00 27.24 146 TYR A C 1
ATOM 1001 O O . TYR A 1 126 ? 10.176 37.991 18.880 1.00 30.23 146 TYR A O 1
ATOM 1010 N N . LYS A 1 127 ? 8.322 36.789 18.455 1.00 25.70 147 LYS A N 1
ATOM 1011 C CA . LYS A 1 127 ? 8.704 36.462 17.082 1.00 29.18 147 LYS A CA 1
ATOM 1012 C C . LYS A 1 127 ? 9.097 37.645 16.189 1.00 28.45 147 LYS A C 1
ATOM 1013 O O . LYS A 1 127 ? 9.908 37.488 15.274 1.00 34.01 147 LYS A O 1
ATOM 1019 N N . ASP A 1 128 ? 8.559 38.829 16.466 1.00 31.19 148 ASP A N 1
ATOM 1020 C CA . ASP A 1 128 ? 8.898 40.007 15.670 1.00 33.45 148 ASP A CA 1
ATOM 1021 C C . ASP A 1 128 ? 10.332 40.470 15.915 1.00 31.32 148 ASP A C 1
ATOM 1022 O O . ASP A 1 128 ? 10.849 41.316 15.182 1.00 36.35 148 ASP A O 1
ATOM 1027 N N . TYR A 1 129 ? 10.967 39.917 16.949 1.00 27.36 149 TYR A N 1
ATOM 1028 C CA . TYR A 1 129 ? 12.343 40.271 17.291 1.00 20.92 149 TYR A CA 1
ATOM 1029 C C . TYR A 1 129 ? 13.327 39.167 16.924 1.00 25.67 149 TYR A C 1
ATOM 1030 O O . TYR A 1 129 ? 14.507 39.239 17.268 1.00 26.50 149 TYR A O 1
ATOM 1039 N N . PHE A 1 130 ? 12.841 38.150 16.220 1.00 26.05 150 PHE A N 1
ATOM 1040 C CA . PHE A 1 130 ? 13.690 37.040 15.803 1.00 30.11 150 PHE A CA 1
ATOM 1041 C C . PHE A 1 130 ? 13.888 36.960 14.294 1.00 32.98 150 PHE A C 1
ATOM 1042 O O . PHE A 1 130 ? 12.931 37.102 13.528 1.00 33.25 150 PHE A O 1
ATOM 1050 N N . TYR A 1 131 ? 15.138 36.778 13.870 1.00 32.46 151 TYR A N 1
ATOM 1051 C CA . TYR A 1 131 ? 15.438 36.626 12.453 1.00 29.96 151 TYR A CA 1
ATOM 1052 C C . TYR A 1 131 ? 14.899 35.252 12.098 1.00 33.07 151 TYR A C 1
ATOM 1053 O O . TYR A 1 131 ? 15.311 34.243 12.676 1.00 26.10 151 TYR A O 1
ATOM 1062 N N . THR A 1 132 ? 14.011 35.210 11.118 1.00 38.48 152 THR A N 1
ATOM 1063 C CA . THR A 1 132 ? 13.408 33.953 10.741 1.00 42.06 152 THR A CA 1
ATOM 1064 C C . THR A 1 132 ? 13.331 33.751 9.230 1.00 40.00 152 THR A C 1
ATOM 1065 O O . THR A 1 132 ? 13.256 34.712 8.468 1.00 41.80 152 THR A O 1
ATOM 1069 N N . THR A 1 133 ? 13.411 32.491 8.810 1.00 44.68 153 THR A N 1
ATOM 1070 C CA . THR A 1 133 ? 13.342 32.115 7.397 1.00 47.71 153 THR A CA 1
ATOM 1071 C C . THR A 1 133 ? 12.363 30.947 7.250 1.00 53.85 153 THR A C 1
ATOM 1072 O O . THR A 1 133 ? 11.994 30.319 8.242 1.00 53.38 153 THR A O 1
ATOM 1076 N N . PRO A 1 134 ? 11.915 30.650 6.013 1.00 58.46 154 PRO A N 1
ATOM 1077 C CA . PRO A 1 134 ? 10.975 29.547 5.770 1.00 57.19 154 PRO A CA 1
ATOM 1078 C C . PRO A 1 134 ? 11.538 28.192 6.192 1.00 56.46 154 PRO A C 1
ATOM 1079 O O . PRO A 1 134 ? 12.745 27.967 6.119 1.00 56.35 154 PRO A O 1
ATOM 1083 N N . ARG A 1 135 ? 10.659 27.299 6.639 1.00 59.79 155 ARG A N 1
ATOM 1084 C CA . ARG A 1 135 ? 11.069 25.963 7.067 1.00 65.13 155 ARG A CA 1
ATOM 1085 C C . ARG A 1 135 ? 11.643 25.159 5.901 1.00 68.28 155 ARG A C 1
ATOM 1086 O O . ARG A 1 135 ? 12.546 24.339 6.085 1.00 69.75 155 ARG A O 1
ATOM 1094 N N . THR A 1 136 ? 11.121 25.416 4.703 1.00 73.31 156 THR A N 1
ATOM 1095 C CA . THR A 1 136 ? 11.568 24.743 3.485 1.00 73.89 156 THR A CA 1
ATOM 1096 C C . THR A 1 136 ? 12.729 25.516 2.855 1.00 77.52 156 THR A C 1
ATOM 1097 O O . THR A 1 136 ? 12.638 25.983 1.716 1.00 79.33 156 THR A O 1
ATOM 1101 N N . ASP A 1 137 ? 13.821 25.640 3.607 1.00 78.13 157 ASP A N 1
ATOM 1102 C CA . ASP A 1 137 ? 15.006 26.362 3.153 1.00 78.54 157 ASP A CA 1
ATOM 1103 C C . ASP A 1 137 ? 16.226 25.905 3.942 1.00 76.40 157 ASP A C 1
ATOM 1104 O O . ASP A 1 137 ? 16.353 26.210 5.126 1.00 76.55 157 ASP A O 1
ATOM 1109 N N . THR A 1 138 ? 17.135 25.199 3.275 1.00 78.43 158 THR A N 1
ATOM 1110 C CA . THR A 1 138 ? 18.337 24.686 3.931 1.00 80.85 158 THR A CA 1
ATOM 1111 C C . THR A 1 138 ? 19.621 25.389 3.469 1.00 81.76 158 THR A C 1
ATOM 1112 O O . THR A 1 138 ? 20.714 24.813 3.529 1.00 79.64 158 THR A O 1
ATOM 1116 N N . SER A 1 139 ? 19.490 26.644 3.046 1.00 80.17 159 SER A N 1
ATOM 1117 C CA . SER A 1 139 ? 20.630 2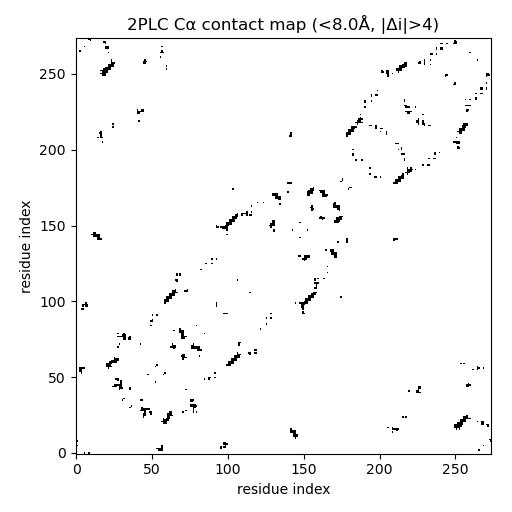7.425 2.565 1.00 79.06 159 SER A CA 1
ATOM 1118 C C . SER A 1 139 ? 21.636 27.803 3.652 1.00 78.16 159 SER A C 1
ATOM 1119 O O . SER A 1 139 ? 22.815 28.007 3.358 1.00 77.94 159 SER A O 1
ATOM 1122 N N . ASN A 1 140 ? 21.164 27.881 4.898 1.00 76.30 160 ASN A N 1
ATOM 1123 C CA . ASN A 1 140 ? 21.972 28.247 6.071 1.00 73.66 160 ASN A CA 1
ATOM 1124 C C . ASN A 1 140 ? 23.086 29.262 5.793 1.00 68.20 160 ASN A C 1
ATOM 1125 O O . ASN A 1 140 ? 24.214 29.130 6.269 1.00 67.10 160 ASN A O 1
ATOM 1130 N N . LYS A 1 141 ? 22.738 30.281 5.014 1.00 61.99 161 LYS A N 1
ATOM 1131 C CA . LYS A 1 141 ? 23.659 31.344 4.636 1.00 55.64 161 LYS A CA 1
ATOM 1132 C C . LYS A 1 141 ? 23.607 32.456 5.682 1.00 49.35 161 LYS A C 1
ATOM 1133 O O . LYS A 1 141 ? 22.533 32.809 6.164 1.00 49.09 161 LYS A O 1
ATOM 1139 N N . ILE A 1 142 ? 24.773 32.983 6.049 1.00 42.29 162 ILE A N 1
ATOM 1140 C CA . ILE A 1 142 ? 24.854 34.050 7.040 1.00 36.12 162 ILE A CA 1
ATOM 1141 C C . ILE A 1 142 ? 24.297 35.348 6.451 1.00 36.34 162 ILE A C 1
ATOM 1142 O O . ILE A 1 142 ? 24.721 35.789 5.382 1.00 38.11 162 ILE A O 1
ATOM 1147 N N . PRO A 1 143 ? 23.334 35.974 7.151 1.00 35.13 163 PRO A N 1
ATOM 1148 C CA . PRO A 1 143 ? 22.683 37.221 6.735 1.00 28.80 163 PRO A CA 1
ATOM 1149 C C . PRO A 1 143 ? 23.509 38.490 6.862 1.00 29.36 163 PRO A C 1
ATOM 1150 O O . PRO A 1 143 ? 24.520 38.528 7.561 1.00 28.35 163 PRO A O 1
ATOM 1154 N N . THR A 1 144 ? 23.056 39.524 6.162 1.00 30.89 164 THR A N 1
ATOM 1155 C CA . THR A 1 144 ? 23.694 40.830 6.186 1.00 33.49 164 THR A CA 1
ATOM 1156 C C . THR A 1 144 ? 22.979 41.646 7.255 1.00 30.63 164 THR A C 1
ATOM 1157 O O . THR A 1 144 ? 21.900 41.266 7.712 1.00 29.52 164 THR A O 1
ATOM 1161 N N . LEU A 1 145 ? 23.583 42.758 7.657 1.00 28.20 165 LEU A N 1
ATOM 1162 C CA . LEU A 1 145 ? 23.000 43.615 8.679 1.00 33.26 165 LEU A CA 1
ATOM 1163 C C . LEU A 1 145 ? 21.611 44.117 8.311 1.00 37.84 165 LEU A C 1
ATOM 1164 O O . LEU A 1 145 ? 20.812 44.449 9.187 1.00 39.88 165 LEU A O 1
ATOM 1169 N N . LYS A 1 146 ? 21.321 44.163 7.017 1.00 36.39 166 LYS A N 1
ATOM 1170 C CA . LYS A 1 146 ? 20.028 44.636 6.556 1.00 37.09 166 LYS A CA 1
ATOM 1171 C C . LYS A 1 146 ? 18.920 43.708 7.055 1.00 39.41 166 LYS A C 1
ATOM 1172 O O . LYS A 1 146 ? 17.925 44.170 7.618 1.00 44.34 166 LYS A O 1
ATOM 1178 N N . ASP A 1 147 ? 19.140 42.402 6.917 1.00 39.50 167 ASP A N 1
ATOM 1179 C CA . ASP A 1 147 ? 18.169 41.381 7.323 1.00 37.36 167 ASP A CA 1
ATOM 1180 C C . ASP A 1 147 ? 17.994 41.166 8.830 1.00 36.60 167 ASP A C 1
ATOM 1181 O O . ASP A 1 147 ? 16.968 40.639 9.268 1.00 33.13 167 ASP A O 1
ATOM 1186 N N . VAL A 1 148 ? 18.994 41.562 9.614 1.00 32.10 168 VAL A N 1
ATOM 1187 C CA . VAL A 1 148 ? 18.953 41.381 11.063 1.00 29.70 168 VAL A CA 1
ATOM 1188 C C . VAL A 1 148 ? 18.843 42.669 11.882 1.00 29.17 168 VAL A C 1
ATOM 1189 O O . VAL A 1 148 ? 19.121 42.661 13.079 1.00 32.24 168 VAL A O 1
ATOM 1193 N N . ARG A 1 149 ? 18.438 43.772 11.257 1.00 27.69 169 ARG A N 1
ATOM 1194 C CA . ARG A 1 149 ? 18.302 45.029 11.996 1.00 30.99 169 ARG A CA 1
ATOM 1195 C C . ARG A 1 149 ? 17.232 44.896 13.090 1.00 36.10 169 ARG A C 1
ATOM 1196 O O . ARG A 1 149 ? 16.093 44.495 12.819 1.00 40.85 169 ARG A O 1
ATOM 1204 N N . GLY A 1 150 ? 17.619 45.204 14.327 1.00 33.35 170 GLY A N 1
ATOM 1205 C CA . GLY A 1 150 ? 16.703 45.119 15.451 1.00 28.26 170 GLY A CA 1
ATOM 1206 C C . GLY A 1 150 ? 16.194 43.716 15.729 1.00 29.33 170 GLY A C 1
ATOM 1207 O O . GLY A 1 150 ? 15.107 43.551 16.289 1.00 27.48 170 GLY A O 1
ATOM 1208 N N . LYS A 1 151 ? 16.976 42.703 15.358 1.00 20.23 171 LYS A N 1
ATOM 1209 C CA . LYS A 1 151 ? 16.566 41.319 15.571 1.00 22.84 171 LYS A CA 1
ATOM 1210 C C . LYS A 1 151 ? 17.587 40.443 16.281 1.00 24.17 171 LYS A C 1
ATOM 1211 O O . LYS A 1 151 ? 18.741 40.830 16.464 1.00 23.48 171 LYS A O 1
ATOM 1217 N N . ILE A 1 152 ? 17.133 39.261 16.689 1.00 22.37 172 ILE A N 1
ATOM 1218 C CA . ILE A 1 152 ? 17.961 38.290 17.384 1.00 20.63 172 ILE A CA 1
ATOM 1219 C C . ILE A 1 152 ? 18.270 37.132 16.447 1.00 21.13 172 ILE A C 1
ATOM 1220 O O . ILE A 1 152 ? 17.375 36.602 15.798 1.00 23.28 172 ILE A O 1
ATOM 1225 N N . LEU A 1 153 ? 19.547 36.783 16.334 1.00 21.25 173 LEU A N 1
ATOM 1226 C CA . LEU A 1 153 ? 19.952 35.646 15.522 1.00 16.53 173 LEU A CA 1
ATOM 1227 C C . LEU A 1 153 ? 20.127 34.515 16.532 1.00 14.08 173 LEU A C 1
ATOM 1228 O O . LEU A 1 153 ? 21.098 34.491 17.277 1.00 13.18 173 LEU A O 1
ATOM 1233 N N . LEU A 1 154 ? 19.173 33.595 16.572 1.00 17.00 174 LEU A N 1
ATOM 1234 C CA . LEU A 1 154 ? 19.213 32.479 17.515 1.00 15.08 174 LEU A CA 1
ATOM 1235 C C . LEU A 1 154 ? 20.094 31.305 17.093 1.00 21.63 174 LEU A C 1
ATOM 1236 O O . LEU A 1 154 ? 20.051 30.861 15.949 1.00 25.56 174 LEU A O 1
ATOM 1241 N N . LEU A 1 155 ? 20.896 30.807 18.029 1.00 23.35 175 LEU A N 1
ATOM 1242 C CA . LEU A 1 155 ? 21.752 29.652 17.779 1.00 24.38 175 LEU A CA 1
ATOM 1243 C C . LEU A 1 155 ? 21.309 28.610 18.794 1.00 22.37 175 LEU A C 1
ATOM 1244 O O . LEU A 1 155 ? 21.708 28.661 19.957 1.00 20.92 175 LEU A O 1
ATOM 1249 N N . SER A 1 156 ? 20.428 27.710 18.364 1.00 24.02 176 SER A N 1
ATOM 1250 C CA . SER A 1 156 ? 19.888 26.668 19.237 1.00 25.82 176 SER A CA 1
ATOM 1251 C C . SER A 1 156 ? 20.795 25.477 19.471 1.00 25.76 176 SER A C 1
ATOM 1252 O O . SER A 1 156 ? 21.347 24.905 18.534 1.00 28.26 176 SER A O 1
ATOM 1255 N N . GLU A 1 157 ? 20.889 25.076 20.733 1.00 27.23 177 GLU A N 1
ATOM 1256 C CA . GLU A 1 157 ? 21.691 23.931 21.128 1.00 32.45 177 GLU A CA 1
ATOM 1257 C C . GLU A 1 157 ? 20.883 23.070 22.087 1.00 38.19 177 GLU A C 1
ATOM 1258 O O . GLU A 1 157 ? 20.600 23.473 23.219 1.00 38.50 177 GLU A O 1
ATOM 1264 N N . ASN A 1 158 ? 20.485 21.896 21.615 1.00 47.25 178 ASN A N 1
ATOM 1265 C CA . ASN A 1 158 ? 19.720 20.969 22.432 1.00 54.70 178 ASN A CA 1
ATOM 1266 C C . ASN A 1 158 ? 19.811 19.539 21.920 1.00 59.87 178 ASN A C 1
ATOM 1267 O O . ASN A 1 158 ? 20.562 19.247 20.986 1.00 57.70 178 ASN A O 1
ATOM 1272 N N . HIS A 1 159 ? 19.041 18.658 22.552 1.00 69.83 179 HIS A N 1
ATOM 1273 C CA . HIS A 1 159 ? 19.007 17.239 22.220 1.00 76.71 179 HIS A CA 1
ATOM 1274 C C . HIS A 1 159 ? 18.634 16.942 20.760 1.00 75.17 179 HIS A C 1
ATOM 1275 O O . HIS A 1 159 ? 19.232 16.066 20.130 1.00 72.39 179 HIS A O 1
ATOM 1282 N N . THR A 1 160 ? 17.676 17.694 20.220 1.00 70.66 180 THR A N 1
ATOM 1283 C CA . THR A 1 160 ? 17.216 17.502 18.844 1.00 66.99 180 THR A CA 1
ATOM 1284 C C . THR A 1 160 ? 18.289 17.740 17.777 1.00 66.95 180 THR A C 1
ATOM 1285 O O . THR A 1 160 ? 18.247 17.133 16.707 1.00 66.80 180 THR A O 1
ATOM 1289 N N . LYS A 1 161 ? 19.237 18.630 18.069 1.00 67.37 181 LYS A N 1
ATOM 1290 C CA . LYS A 1 161 ? 20.321 18.964 17.142 1.00 66.94 181 LYS A CA 1
ATOM 1291 C C . LYS A 1 161 ? 19.813 19.490 15.806 1.00 64.71 181 LYS A C 1
ATOM 1292 O O . LYS A 1 161 ? 20.342 19.159 14.746 1.00 67.19 181 LYS A O 1
ATOM 1298 N N . LYS A 1 162 ? 18.766 20.304 15.879 1.00 63.63 182 LYS A N 1
ATOM 1299 C CA . LYS A 1 162 ? 18.159 20.923 14.708 1.00 66.76 182 LYS A CA 1
ATOM 1300 C C . LYS A 1 162 ? 17.628 22.302 15.120 1.00 63.10 182 LYS A C 1
ATOM 1301 O O . LYS A 1 162 ? 17.391 22.549 16.306 1.00 63.65 182 LYS A O 1
ATOM 1307 N N . PRO A 1 163 ? 17.484 23.235 14.157 1.00 57.31 183 PRO A N 1
ATOM 1308 C CA . PRO A 1 163 ? 16.985 24.584 14.455 1.00 54.15 183 PRO A CA 1
ATOM 1309 C C . PRO A 1 163 ? 15.534 24.641 14.938 1.00 50.72 183 PRO A C 1
ATOM 1310 O O . PRO A 1 163 ? 14.714 23.784 14.598 1.00 49.57 183 PRO A O 1
ATOM 1314 N N . LEU A 1 164 ? 15.234 25.653 15.746 1.00 45.86 184 LEU A N 1
ATOM 1315 C CA . LEU A 1 164 ? 13.893 25.842 16.284 1.00 41.40 184 LEU A CA 1
ATOM 1316 C C . LEU A 1 164 ? 12.897 26.198 15.183 1.00 42.67 184 LEU A C 1
ATOM 1317 O O . LEU A 1 164 ? 13.017 27.235 14.525 1.00 36.46 184 LEU A O 1
ATOM 1322 N N . VAL A 1 165 ? 11.918 25.322 14.986 1.00 43.66 185 VAL A N 1
ATOM 1323 C CA . VAL A 1 165 ? 10.890 25.542 13.980 1.00 44.95 185 VAL A CA 1
ATOM 1324 C C . VAL A 1 165 ? 9.535 25.741 14.656 1.00 43.39 185 VAL A C 1
ATOM 1325 O O . VAL A 1 165 ? 9.062 24.873 15.392 1.00 42.79 185 VAL A O 1
ATOM 1329 N N . ILE A 1 166 ? 8.946 26.912 14.446 1.00 43.27 186 ILE A N 1
ATOM 1330 C CA . ILE A 1 166 ? 7.637 27.228 15.006 1.00 47.95 186 ILE A CA 1
ATOM 1331 C C . ILE A 1 166 ? 6.745 27.567 13.818 1.00 53.30 186 ILE A C 1
ATOM 1332 O O . ILE A 1 166 ? 6.928 28.598 13.161 1.00 51.29 186 ILE A O 1
ATOM 1337 N N . ASN A 1 167 ? 5.799 26.668 13.544 1.00 62.33 187 ASN A N 1
ATOM 1338 C CA . ASN A 1 167 ? 4.863 26.781 12.425 1.00 65.83 187 ASN A CA 1
ATOM 1339 C C . ASN A 1 167 ? 5.593 26.501 11.119 1.00 63.47 187 ASN A C 1
ATOM 1340 O O . ASN A 1 167 ? 6.095 25.398 10.910 1.00 63.04 187 ASN A O 1
ATOM 1345 N N . SER A 1 168 ? 5.657 27.494 10.244 1.00 65.00 188 SER A N 1
ATOM 1346 C CA . SER A 1 168 ? 6.345 27.328 8.972 1.00 70.28 188 SER A CA 1
ATOM 1347 C C . SER A 1 168 ? 7.604 28.181 8.939 1.00 66.83 188 SER A C 1
ATOM 1348 O O . SER A 1 168 ? 8.203 28.381 7.881 1.00 68.45 188 SER A O 1
ATOM 1351 N N . ARG A 1 169 ? 8.001 28.674 10.109 1.00 62.19 189 ARG A N 1
ATOM 1352 C CA . ARG A 1 169 ? 9.182 29.517 10.227 1.00 56.14 189 ARG A CA 1
ATOM 1353 C C . ARG A 1 169 ? 10.298 28.851 11.027 1.00 52.82 189 ARG A C 1
ATOM 1354 O O . ARG A 1 169 ? 10.049 28.193 12.042 1.00 51.97 189 ARG A O 1
ATOM 1362 N N . LYS A 1 170 ? 11.523 29.007 10.530 1.00 48.12 190 LYS A N 1
ATOM 1363 C CA . LYS A 1 170 ? 12.717 28.465 11.168 1.00 41.40 190 LYS A CA 1
ATOM 1364 C C . LYS A 1 170 ? 13.400 29.636 11.867 1.00 38.22 190 LYS A C 1
ATOM 1365 O O . LYS A 1 170 ? 13.891 30.559 11.214 1.00 35.22 190 LYS A O 1
ATOM 1371 N N . PHE A 1 171 ? 13.384 29.606 13.196 1.00 34.49 191 PHE A N 1
ATOM 1372 C CA . PHE A 1 171 ? 13.973 30.661 14.016 1.00 31.87 191 PHE A CA 1
ATOM 1373 C C . PHE A 1 171 ? 15.485 30.557 14.149 1.00 32.50 191 PHE A C 1
ATOM 1374 O O . PHE A 1 171 ? 16.003 29.776 14.947 1.00 32.37 191 PHE A O 1
ATOM 1382 N N . GLY A 1 172 ? 16.185 31.375 13.370 1.00 30.12 192 GLY A N 1
ATOM 1383 C CA . GLY A 1 172 ? 17.633 31.359 13.397 1.00 31.45 192 GLY A CA 1
ATOM 1384 C C . GLY A 1 172 ? 18.208 30.080 12.823 1.00 32.28 192 GLY A C 1
ATOM 1385 O O . GLY A 1 172 ? 17.732 29.573 11.805 1.00 36.63 192 GLY A O 1
ATOM 1386 N N . MET A 1 173 ? 19.222 29.545 13.498 1.00 28.74 193 MET A N 1
ATOM 1387 C CA . MET A 1 173 ? 19.889 28.322 13.064 1.00 28.42 193 MET A CA 1
ATOM 1388 C C . MET A 1 173 ? 20.400 27.478 14.231 1.00 27.27 193 MET A C 1
ATOM 1389 O O . MET A 1 173 ? 20.302 27.866 15.394 1.00 32.08 193 MET A O 1
ATOM 1394 N N . GLN A 1 174 ? 20.942 26.315 13.897 1.00 25.60 194 GLN A N 1
ATOM 1395 C CA . GLN A 1 174 ? 21.474 25.381 14.876 1.00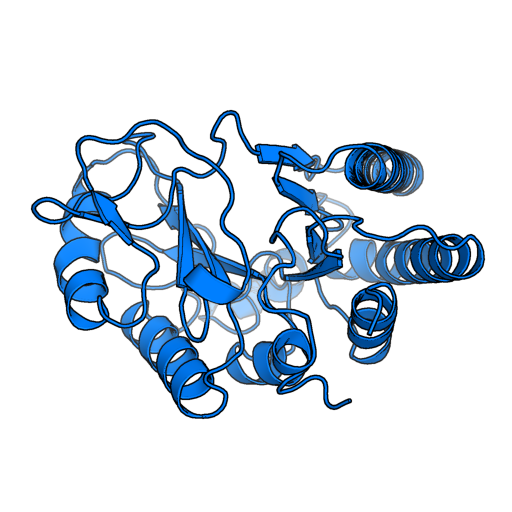 30.26 194 GLN A CA 1
ATOM 1396 C C . GLN A 1 174 ? 22.904 25.731 15.294 1.00 29.57 194 GLN A C 1
ATOM 1397 O O . GLN A 1 174 ? 23.743 26.074 14.458 1.00 32.67 194 GLN A O 1
ATOM 1403 N N . PHE A 1 175 ? 23.171 25.649 16.595 1.00 30.33 195 PHE A N 1
ATOM 1404 C CA . PHE A 1 175 ? 24.499 25.920 17.126 1.00 26.68 195 PHE A CA 1
ATOM 1405 C C . PHE A 1 175 ? 25.351 24.741 16.689 1.00 27.38 195 PHE A C 1
ATOM 1406 O O . PHE A 1 175 ? 24.974 23.590 16.906 1.00 29.65 195 PHE A O 1
ATOM 1414 N N . GLY A 1 176 ? 26.485 25.022 16.060 1.00 24.82 196 GLY A N 1
ATOM 1415 C CA . GLY A 1 176 ? 27.350 23.946 15.604 1.00 26.13 196 GLY A CA 1
ATOM 1416 C C . GLY A 1 176 ? 27.085 23.525 14.168 1.00 28.65 196 GLY A C 1
ATOM 1417 O O . GLY A 1 176 ? 27.597 22.502 13.715 1.00 28.47 196 GLY A O 1
ATOM 1418 N N . ALA A 1 177 ? 26.276 24.306 13.454 1.00 30.60 197 ALA A N 1
ATOM 1419 C CA . ALA A 1 177 ? 25.953 24.022 12.059 1.00 30.64 197 ALA A CA 1
ATOM 1420 C C . ALA A 1 177 ? 27.227 24.128 11.216 1.00 32.42 197 ALA A C 1
ATOM 1421 O O . ALA A 1 177 ? 28.216 24.722 11.649 1.00 31.14 197 ALA A O 1
ATOM 1423 N N . PRO A 1 178 ? 27.220 23.556 9.997 1.00 32.26 198 PRO A N 1
ATOM 1424 C CA . PRO A 1 178 ? 28.377 23.583 9.094 1.00 31.50 198 PRO A CA 1
ATOM 1425 C C . PRO A 1 178 ? 28.924 24.967 8.763 1.00 28.27 198 PRO A C 1
ATOM 1426 O O . PRO A 1 178 ? 30.096 25.098 8.405 1.00 32.21 198 PRO A O 1
ATOM 1430 N N . ASN A 1 179 ? 28.078 25.990 8.874 1.00 28.12 199 ASN A N 1
ATOM 1431 C CA . ASN A 1 179 ? 28.477 27.369 8.577 1.00 22.34 199 ASN A CA 1
ATOM 1432 C C . ASN A 1 179 ? 29.176 28.079 9.742 1.00 26.29 199 ASN A C 1
ATOM 1433 O O . ASN A 1 179 ? 29.471 29.278 9.668 1.00 20.80 199 ASN A O 1
ATOM 1438 N N . GLN A 1 180 ? 29.439 27.333 10.810 1.00 23.92 200 GLN A N 1
ATOM 1439 C CA . GLN A 1 180 ? 30.089 27.873 11.996 1.00 21.86 200 GLN A CA 1
ATOM 1440 C C . GLN A 1 180 ? 31.396 27.162 12.309 1.00 22.32 200 GLN A C 1
ATOM 1441 O O . GLN A 1 180 ? 31.530 25.967 12.075 1.00 27.51 200 GLN A O 1
ATOM 1447 N N . VAL A 1 181 ? 32.362 27.909 12.829 1.00 22.51 201 VAL A N 1
ATOM 1448 C CA . VAL A 1 181 ? 33.647 27.343 13.225 1.00 22.96 201 VAL A CA 1
ATOM 1449 C C . VAL A 1 181 ? 33.775 27.667 14.710 1.00 25.30 201 VAL A C 1
ATOM 1450 O O . VAL A 1 181 ? 33.812 28.840 15.092 1.00 25.39 201 VAL A O 1
ATOM 1454 N N . ILE A 1 182 ? 33.831 26.629 15.542 1.00 20.17 202 ILE A N 1
ATOM 1455 C CA . ILE A 1 182 ? 33.904 26.818 16.989 1.00 20.33 202 ILE A CA 1
ATOM 1456 C C . ILE A 1 182 ? 35.205 26.410 17.693 1.00 22.82 202 ILE A C 1
ATOM 1457 O O . ILE A 1 182 ? 35.689 25.286 17.547 1.00 27.51 202 ILE A O 1
ATOM 1462 N N . GLN A 1 183 ? 35.772 27.351 18.440 1.00 22.76 203 GLN A N 1
ATOM 1463 C CA . GLN A 1 183 ? 36.970 27.092 19.225 1.00 25.43 203 GLN A CA 1
ATOM 1464 C C . GLN A 1 183 ? 36.473 27.167 20.666 1.00 22.71 203 GLN A C 1
ATOM 1465 O O . GLN A 1 183 ? 36.130 28.242 21.161 1.00 21.34 203 GLN A O 1
ATOM 1471 N N . ASP A 1 184 ? 36.381 26.011 21.311 1.00 17.87 204 ASP A N 1
ATOM 1472 C CA . ASP A 1 184 ? 35.904 25.944 22.680 1.00 15.44 204 ASP A CA 1
ATOM 1473 C C . ASP A 1 184 ? 36.730 24.979 23.518 1.00 17.29 204 ASP A C 1
ATOM 1474 O O . ASP A 1 184 ? 36.196 24.048 24.126 1.00 20.72 204 ASP A O 1
ATOM 1479 N N . ASP A 1 185 ? 38.040 25.193 23.530 1.00 16.58 205 ASP A N 1
ATOM 1480 C CA . ASP A 1 185 ? 38.941 24.367 24.324 1.00 14.15 205 ASP A CA 1
ATOM 1481 C C . ASP A 1 185 ? 38.935 24.964 25.739 1.00 19.33 205 ASP A C 1
ATOM 1482 O O . ASP A 1 185 ? 39.794 25.782 26.099 1.00 17.95 205 ASP A O 1
ATOM 1487 N N . TYR A 1 186 ? 37.944 24.566 26.529 1.00 10.33 206 TYR A N 1
ATOM 1488 C CA . TYR A 1 186 ? 37.792 25.082 27.889 1.00 21.69 206 TYR A CA 1
ATOM 1489 C C . TYR A 1 186 ? 38.421 24.214 28.981 1.00 24.10 206 TYR A C 1
ATOM 1490 O O . TYR A 1 186 ? 38.776 24.723 30.047 1.00 31.73 206 TYR A O 1
ATOM 1499 N N . ASN A 1 187 ? 38.552 22.916 28.711 1.00 24.62 207 ASN A N 1
ATOM 1500 C CA . ASN A 1 187 ? 39.082 21.963 29.689 1.00 26.98 207 ASN A CA 1
ATOM 1501 C C . ASN A 1 187 ? 40.552 22.094 30.103 1.00 24.85 207 ASN A C 1
ATOM 1502 O O . ASN A 1 187 ? 41.425 21.391 29.597 1.00 30.97 207 ASN A O 1
ATOM 1507 N N . GLY A 1 188 ? 40.792 22.995 31.052 1.00 23.75 208 GLY A N 1
ATOM 1508 C CA . GLY A 1 188 ? 42.115 23.236 31.600 1.00 23.80 208 GLY A CA 1
ATOM 1509 C C . GLY A 1 188 ? 43.325 23.382 30.695 1.00 28.27 208 GLY A C 1
ATOM 1510 O O . GLY A 1 188 ? 44.335 22.726 30.939 1.00 29.42 208 GLY A O 1
ATOM 1511 N N . PRO A 1 189 ? 43.271 24.216 29.646 1.00 24.65 209 PRO A N 1
ATOM 1512 C CA . PRO A 1 189 ? 44.449 24.352 28.788 1.00 21.56 209 PRO A CA 1
ATOM 1513 C C . PRO A 1 189 ? 45.441 25.311 29.445 1.00 23.03 209 PRO A C 1
ATOM 1514 O O . PRO A 1 189 ? 45.064 26.076 30.329 1.00 22.62 209 PRO A O 1
ATOM 1518 N N . SER A 1 190 ? 46.712 25.238 29.064 1.00 20.25 210 SER A N 1
ATOM 1519 C CA . SER A 1 190 ? 47.695 26.164 29.610 1.00 16.57 210 SER A CA 1
ATOM 1520 C C . SER A 1 190 ? 47.417 27.509 28.939 1.00 16.09 210 SER A C 1
ATOM 1521 O O . SER A 1 190 ? 46.859 27.557 27.845 1.00 20.08 210 SER A O 1
ATOM 1524 N N . VAL A 1 191 ? 47.776 28.600 29.603 1.00 21.20 211 VAL A N 1
ATOM 1525 C CA . VAL A 1 191 ? 47.557 29.926 29.046 1.00 18.45 211 VAL A CA 1
ATOM 1526 C C . VAL A 1 191 ? 48.219 30.072 27.669 1.00 23.09 211 VAL A C 1
ATOM 1527 O O . VAL A 1 191 ? 47.607 30.599 26.747 1.00 22.82 211 VAL A O 1
ATOM 1531 N N . LYS A 1 192 ? 49.443 29.557 27.527 1.00 19.62 212 LYS A N 1
ATOM 1532 C CA . LYS A 1 192 ? 50.192 29.618 26.266 1.00 19.92 212 LYS A CA 1
ATOM 1533 C C . LYS A 1 192 ? 49.451 28.898 25.137 1.00 17.02 212 LYS A C 1
ATOM 1534 O O . LYS A 1 192 ? 49.256 29.455 24.059 1.00 21.88 212 LYS A O 1
ATOM 1540 N N . THR A 1 193 ? 48.999 27.678 25.404 1.00 14.87 213 THR A N 1
ATOM 1541 C CA . THR A 1 193 ? 48.274 26.901 24.405 1.00 21.44 213 THR A CA 1
ATOM 1542 C C . THR A 1 193 ? 46.943 27.554 24.042 1.00 19.12 213 THR A C 1
ATOM 1543 O O . THR A 1 193 ? 46.612 27.679 22.865 1.00 27.31 213 THR A O 1
ATOM 1547 N N . LYS A 1 194 ? 46.191 27.973 25.055 1.00 20.78 214 LYS A N 1
ATOM 1548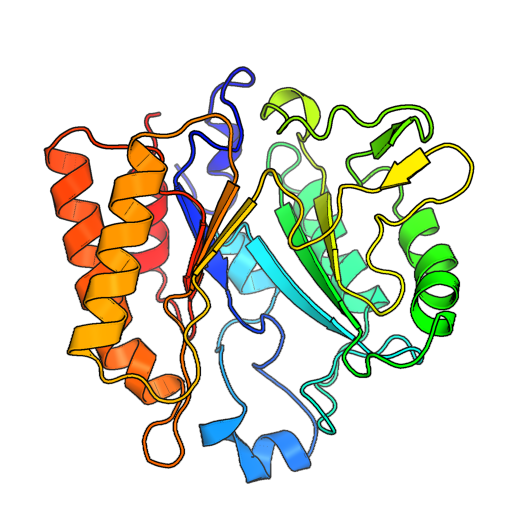 C CA . LYS A 1 194 ? 44.896 28.611 24.839 1.00 20.34 214 LYS A CA 1
ATOM 1549 C C . LYS A 1 194 ? 45.044 29.877 23.993 1.00 21.83 214 LYS A C 1
ATOM 1550 O O . LYS A 1 194 ? 44.213 30.155 23.122 1.00 23.20 214 LYS A O 1
ATOM 1556 N N . PHE A 1 195 ? 46.114 30.632 24.234 1.00 17.35 215 PHE A N 1
ATOM 1557 C CA . PHE A 1 195 ? 46.343 31.855 23.480 1.00 12.57 215 PHE A CA 1
ATOM 1558 C C . PHE A 1 195 ? 46.613 31.520 22.008 1.00 18.25 215 PHE A C 1
ATOM 1559 O O . PHE A 1 195 ? 46.102 32.194 21.109 1.00 19.13 215 PHE A O 1
ATOM 1567 N N . LYS A 1 196 ? 47.396 30.468 21.770 1.00 16.07 216 LYS A N 1
ATOM 1568 C CA . LYS A 1 196 ? 47.713 30.040 20.412 1.00 18.55 216 LYS A CA 1
ATOM 1569 C C . LYS A 1 196 ? 46.437 29.705 19.646 1.00 20.63 216 LYS A C 1
ATOM 1570 O O . LYS A 1 196 ? 46.244 30.171 18.521 1.00 22.16 216 LYS A O 1
ATOM 1576 N N . GLU A 1 197 ? 45.545 28.948 20.287 1.00 18.04 217 GLU A N 1
ATOM 1577 C CA . GLU A 1 197 ? 44.276 28.554 19.680 1.00 14.12 217 GLU A CA 1
ATOM 1578 C C . GLU A 1 197 ? 43.391 29.756 19.388 1.00 16.45 217 GLU A C 1
ATOM 1579 O O . GLU A 1 197 ? 42.652 29.770 18.402 1.00 14.34 217 GLU A O 1
ATOM 1585 N N . ILE A 1 198 ? 43.450 30.759 20.257 1.00 16.91 218 ILE A N 1
ATOM 1586 C CA . ILE A 1 198 ? 42.658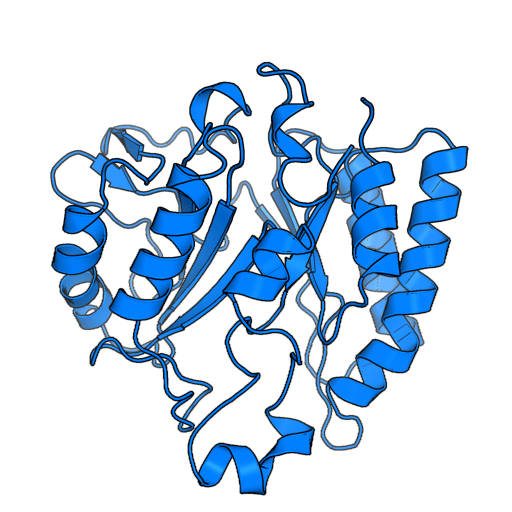 31.968 20.056 1.00 13.38 218 ILE A CA 1
ATOM 1587 C C . ILE A 1 198 ? 43.209 32.715 18.841 1.00 17.33 218 ILE A C 1
ATOM 1588 O O . ILE A 1 198 ? 42.469 33.007 17.907 1.00 16.78 218 ILE A O 1
ATOM 1593 N N . VAL A 1 199 ? 44.521 32.951 18.831 1.00 14.90 219 VAL A N 1
ATOM 1594 C CA . VAL A 1 199 ? 45.195 33.648 17.732 1.00 16.87 219 VAL A CA 1
ATOM 1595 C C . VAL A 1 199 ? 45.003 32.948 16.381 1.00 16.32 219 VAL A C 1
ATOM 1596 O O . VAL A 1 199 ? 44.697 33.595 15.374 1.00 18.99 219 VAL A O 1
ATOM 1600 N N . GLN A 1 200 ? 45.166 31.628 16.364 1.00 19.82 220 GLN A N 1
ATOM 1601 C CA . GLN A 1 200 ? 44.999 30.855 15.136 1.00 15.91 220 GLN A CA 1
ATOM 1602 C C . GLN A 1 200 ? 43.580 30.960 14.576 1.00 16.66 220 GLN A C 1
ATOM 1603 O O . GLN A 1 200 ? 43.395 31.122 13.371 1.00 19.77 220 GLN A O 1
ATOM 1609 N N . THR A 1 201 ? 42.585 30.894 15.460 1.00 17.82 221 THR A N 1
ATOM 1610 C CA . THR A 1 201 ? 41.180 30.975 15.065 1.00 15.36 221 THR A CA 1
ATOM 1611 C C . THR A 1 201 ? 40.806 32.364 14.568 1.00 18.56 221 THR A C 1
ATOM 1612 O O . THR A 1 201 ? 39.992 32.504 13.659 1.00 25.32 221 THR A O 1
ATOM 1616 N N . ALA A 1 202 ? 41.420 33.387 15.155 1.00 11.72 222 ALA A N 1
ATOM 1617 C CA . ALA A 1 202 ? 41.169 34.764 14.752 1.00 15.37 222 ALA A CA 1
ATOM 1618 C C . ALA A 1 202 ? 41.790 34.977 13.377 1.00 22.22 222 ALA A C 1
ATOM 1619 O O . ALA A 1 202 ? 41.235 35.681 12.535 1.00 18.67 222 ALA A O 1
ATOM 1621 N N . TYR A 1 203 ? 42.953 34.364 13.171 1.00 26.52 223 TYR A N 1
ATOM 1622 C CA . TYR A 1 203 ? 43.665 34.460 11.908 1.00 27.90 223 TYR A CA 1
ATOM 1623 C C . TYR A 1 203 ? 42.830 33.846 10.780 1.00 29.15 223 TYR A C 1
ATOM 1624 O O . TYR A 1 203 ? 42.631 34.469 9.738 1.00 26.39 223 TYR A O 1
ATOM 1633 N N . GLN A 1 204 ? 42.321 32.638 11.006 1.00 24.97 224 GLN A N 1
ATOM 1634 C CA . GLN A 1 204 ? 41.501 31.951 10.013 1.00 27.10 224 GLN A CA 1
ATOM 1635 C C . GLN A 1 204 ? 40.198 32.696 9.726 1.00 28.68 224 GLN A C 1
ATOM 1636 O O . GLN A 1 204 ? 39.732 32.736 8.584 1.00 30.35 224 GLN A O 1
ATOM 1642 N N . ALA A 1 205 ? 39.627 33.303 10.762 1.00 18.97 225 ALA A N 1
ATOM 1643 C CA . ALA A 1 205 ? 38.386 34.053 10.625 1.00 17.14 225 ALA A CA 1
ATOM 1644 C C . ALA A 1 205 ? 38.556 35.240 9.685 1.00 23.36 225 ALA A C 1
ATOM 1645 O O . ALA A 1 205 ? 37.657 35.551 8.897 1.00 21.88 225 ALA A O 1
ATOM 1647 N N . SER A 1 206 ? 39.704 35.906 9.782 1.00 18.41 226 SER A N 1
ATOM 1648 C CA . SER A 1 206 ? 39.990 37.068 8.951 1.00 28.02 226 SER A CA 1
ATOM 1649 C C . SER A 1 206 ? 40.067 36.723 7.466 1.00 29.51 226 SER A C 1
ATOM 1650 O O . SER A 1 206 ? 39.790 37.575 6.621 1.00 34.62 226 SER A O 1
ATOM 1653 N N . LYS A 1 207 ? 40.442 35.481 7.161 1.00 29.79 227 LYS A N 1
ATOM 1654 C CA . LYS A 1 207 ? 40.564 35.018 5.779 1.00 36.43 227 LYS A CA 1
ATOM 1655 C C . LYS A 1 207 ? 39.247 34.518 5.184 1.00 41.58 227 LYS A C 1
ATOM 1656 O O . LYS A 1 207 ? 39.042 34.597 3.972 1.00 44.86 227 LYS A O 1
ATOM 1662 N N . ALA A 1 208 ? 38.359 34.003 6.030 1.00 47.20 228 ALA A N 1
ATOM 1663 C CA . ALA A 1 208 ? 37.059 33.513 5.571 1.00 50.66 228 ALA A CA 1
ATOM 1664 C C . ALA A 1 208 ? 36.020 34.626 5.686 1.00 52.97 228 ALA A C 1
ATOM 1665 O O . ALA A 1 208 ? 36.213 35.586 6.438 1.00 56.99 228 ALA A O 1
ATOM 1667 N N . ASP A 1 209 ? 34.929 34.504 4.934 1.00 52.16 229 ASP A N 1
ATOM 1668 C CA . ASP A 1 209 ? 33.857 35.504 4.955 1.00 56.79 229 ASP A CA 1
ATOM 1669 C C . ASP A 1 209 ? 32.470 34.887 4.800 1.00 49.71 229 ASP A C 1
ATOM 1670 O O . ASP A 1 209 ? 31.463 35.597 4.760 1.00 50.52 229 ASP A O 1
ATOM 1675 N N . ASN A 1 210 ? 32.427 33.562 4.733 1.00 42.53 230 ASN A N 1
ATOM 1676 C CA . ASN A 1 210 ? 31.172 32.840 4.572 1.00 42.14 230 ASN A CA 1
ATOM 1677 C C . ASN A 1 210 ? 30.853 31.947 5.771 1.00 38.31 230 ASN A C 1
ATOM 1678 O O . ASN A 1 210 ? 29.933 31.129 5.711 1.00 42.74 230 ASN A O 1
ATOM 1683 N N . LYS A 1 211 ? 31.611 32.106 6.855 1.00 36.46 231 LYS A N 1
ATOM 1684 C CA . LYS A 1 211 ? 31.407 31.308 8.061 1.00 27.73 231 LYS A CA 1
ATOM 1685 C C . LYS A 1 211 ? 31.473 32.125 9.338 1.00 25.19 231 LYS A C 1
ATOM 1686 O O . LYS A 1 211 ? 32.155 33.147 9.400 1.00 25.65 231 LYS A O 1
ATOM 1692 N N . LEU A 1 212 ? 30.731 31.682 10.348 1.00 20.62 232 LEU A N 1
ATOM 1693 C CA . LEU A 1 212 ? 30.723 32.352 11.643 1.00 21.62 232 LEU A CA 1
ATOM 1694 C C . LEU A 1 212 ? 31.739 31.678 12.551 1.00 20.74 232 LEU A C 1
ATOM 1695 O O . LEU A 1 212 ? 31.720 30.458 12.705 1.00 23.87 232 LEU A O 1
ATOM 1700 N N . PHE A 1 213 ? 32.648 32.472 13.109 1.00 16.21 233 PHE A N 1
ATOM 1701 C CA . PHE A 1 213 ? 33.671 31.956 14.011 1.00 20.48 233 PHE A CA 1
ATOM 1702 C C . PHE A 1 213 ? 33.367 32.330 15.460 1.00 22.78 233 PHE A C 1
ATOM 1703 O O . PHE A 1 213 ? 33.266 33.514 15.794 1.00 23.62 233 PHE A O 1
ATOM 1711 N N . LEU A 1 214 ? 33.158 31.314 16.296 1.00 16.23 234 LEU A N 1
ATOM 1712 C CA . LEU A 1 214 ? 32.893 31.514 17.717 1.00 12.29 234 LEU A CA 1
ATOM 1713 C C . LEU A 1 214 ? 34.215 31.199 18.415 1.00 11.70 234 LEU A C 1
ATOM 1714 O O . LEU A 1 214 ? 34.564 30.042 18.621 1.00 17.36 234 LEU A O 1
ATOM 1719 N N . ASN A 1 215 ? 34.958 32.246 18.744 1.00 17.34 235 ASN A N 1
ATOM 1720 C CA . ASN A 1 215 ? 36.269 32.122 19.372 1.00 14.84 235 ASN A CA 1
ATOM 1721 C C . ASN A 1 215 ? 36.226 32.339 20.896 1.00 13.47 235 ASN A C 1
ATOM 1722 O O . ASN A 1 215 ? 36.224 33.473 21.368 1.00 17.20 235 ASN A O 1
ATOM 1727 N N . HIS A 1 216 ? 36.207 31.249 21.661 1.00 11.66 236 HIS A N 1
ATOM 1728 C CA . HIS A 1 216 ? 36.172 31.336 23.120 1.00 12.78 236 HIS A CA 1
ATOM 1729 C C . HIS A 1 216 ? 37.497 31.681 23.784 1.00 12.31 236 HIS A C 1
ATOM 1730 O O . HIS A 1 216 ? 38.473 30.937 23.677 1.00 16.30 236 HIS A O 1
ATOM 1737 N N . ILE A 1 217 ? 37.523 32.814 24.472 1.00 13.46 237 ILE A N 1
ATOM 1738 C CA . ILE A 1 217 ? 38.702 33.245 25.209 1.00 14.97 237 ILE A CA 1
ATOM 1739 C C . ILE A 1 217 ? 38.630 32.557 26.593 1.00 21.70 237 ILE A C 1
ATOM 1740 O O . ILE A 1 217 ? 39.650 32.311 27.240 1.00 12.72 237 ILE A O 1
ATOM 1745 N N . SER A 1 218 ? 37.410 32.216 27.012 1.00 16.55 238 SER A N 1
ATOM 1746 C CA . SER A 1 218 ? 37.137 31.577 28.299 1.00 10.96 238 SER A CA 1
ATOM 1747 C C . SER A 1 218 ? 37.654 30.146 28.495 1.00 14.34 238 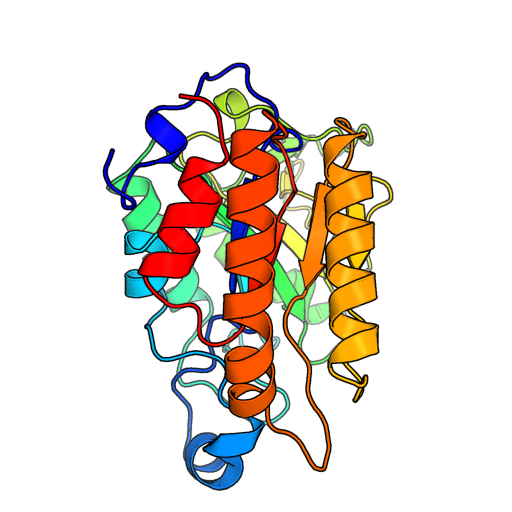SER A C 1
ATOM 1748 O O . SER A 1 218 ? 37.805 29.385 27.539 1.00 12.54 238 SER A O 1
ATOM 1751 N N . ALA A 1 219 ? 37.877 29.783 29.756 1.00 9.95 239 ALA A N 1
ATOM 1752 C CA . ALA A 1 219 ? 38.357 28.454 30.125 1.00 16.34 239 ALA A CA 1
ATOM 1753 C C . ALA A 1 219 ? 38.219 28.229 31.636 1.00 20.43 239 ALA A C 1
ATOM 1754 O O . ALA A 1 219 ? 38.018 29.178 32.394 1.00 22.47 239 ALA A O 1
ATOM 1756 N N . THR A 1 220 ? 38.302 26.968 32.060 1.00 20.41 240 THR A N 1
ATOM 1757 C CA . THR A 1 220 ? 38.214 26.607 33.477 1.00 19.10 240 THR A CA 1
ATOM 1758 C C . THR A 1 220 ? 39.258 25.549 33.741 1.00 26.56 240 THR A C 1
ATOM 1759 O O . THR A 1 220 ? 39.698 24.860 32.823 1.00 20.99 240 THR A O 1
ATOM 1763 N N . SER A 1 221 ? 39.587 25.379 35.016 1.00 21.39 241 SER A N 1
ATOM 1764 C CA . SER A 1 221 ? 40.569 24.403 35.455 1.00 20.81 241 SER A CA 1
ATOM 1765 C C . SER A 1 221 ? 40.313 24.144 36.932 1.00 20.34 241 SER A C 1
ATOM 1766 O O . SER A 1 221 ? 39.663 24.954 37.609 1.00 25.65 241 SER A O 1
ATOM 1769 N N . LEU A 1 222 ? 40.777 22.995 37.417 1.00 21.98 242 LEU A N 1
ATOM 1770 C CA . LEU A 1 222 ? 40.619 22.646 38.825 1.00 24.79 242 LEU A CA 1
ATOM 1771 C C . LEU A 1 222 ? 41.477 23.588 39.658 1.00 28.35 242 LEU A C 1
ATOM 1772 O O . LEU A 1 222 ? 41.081 24.004 40.747 1.00 33.11 242 LEU A O 1
ATOM 1777 N N . THR A 1 223 ? 42.629 23.959 39.102 1.00 27.07 243 THR A N 1
ATOM 1778 C CA . THR A 1 223 ? 43.583 24.834 39.771 1.00 28.78 243 THR A CA 1
ATOM 1779 C C . THR A 1 223 ? 43.639 26.263 39.231 1.00 30.51 243 THR A C 1
ATOM 1780 O O . THR A 1 223 ? 44.491 27.049 39.647 1.00 32.74 243 THR A O 1
ATOM 1784 N N . PHE A 1 224 ? 42.732 26.598 38.313 1.00 29.44 244 PHE A N 1
ATOM 1785 C CA . PHE A 1 224 ? 42.679 27.940 37.722 1.00 24.07 244 PHE A CA 1
ATOM 1786 C C . PHE A 1 224 ? 41.216 28.298 37.464 1.00 23.11 244 PHE A C 1
ATOM 1787 O O . PHE A 1 224 ? 40.507 27.571 36.774 1.00 22.94 244 PHE A O 1
ATOM 1795 N N . THR A 1 225 ? 40.762 29.399 38.049 1.00 18.84 245 THR A N 1
ATOM 1796 C CA . THR A 1 225 ? 39.376 29.833 37.908 1.00 19.81 245 THR A CA 1
ATOM 1797 C C . THR A 1 225 ? 39.133 30.690 36.667 1.00 22.90 245 THR A C 1
ATOM 1798 O O . THR A 1 225 ? 40.078 31.209 36.074 1.00 21.69 245 THR A O 1
ATOM 1802 N N . PRO A 1 226 ? 37.855 30.841 36.255 1.00 23.30 246 PRO A N 1
ATOM 1803 C CA . PRO A 1 226 ? 37.538 31.659 35.079 1.00 20.06 246 PRO A CA 1
ATOM 1804 C C . PRO A 1 226 ? 38.110 33.068 35.239 1.00 14.67 246 PRO A C 1
ATOM 1805 O O . PRO A 1 226 ? 38.613 33.648 34.281 1.00 19.34 246 PRO A O 1
ATOM 1809 N N . ARG A 1 227 ? 38.065 33.590 36.463 1.00 19.66 247 ARG A N 1
ATOM 1810 C CA . ARG A 1 227 ? 38.574 34.925 36.760 1.00 17.01 247 ARG A CA 1
ATOM 1811 C C . ARG A 1 227 ? 40.082 35.015 36.509 1.00 17.18 247 ARG A C 1
ATOM 1812 O O . ARG A 1 227 ? 40.567 36.013 35.983 1.00 14.60 247 ARG A O 1
ATOM 1820 N N . GLN A 1 228 ? 40.813 33.966 36.874 1.00 13.39 248 GLN A N 1
ATOM 1821 C CA . GLN A 1 228 ? 42.259 33.939 36.675 1.00 14.87 248 GLN A CA 1
ATOM 1822 C C . GLN A 1 228 ? 42.638 33.874 35.196 1.00 20.21 248 GLN A C 1
ATOM 1823 O O . GLN A 1 228 ? 43.511 34.616 34.749 1.00 22.15 248 GLN A O 1
ATOM 1829 N N . TYR A 1 229 ? 41.966 33.011 34.438 1.00 16.47 249 TYR A N 1
ATOM 1830 C CA . TYR A 1 229 ? 42.228 32.878 33.006 1.00 15.30 249 TYR A CA 1
ATOM 1831 C C . TYR A 1 229 ? 42.003 34.197 32.272 1.00 19.74 249 TYR A C 1
ATOM 1832 O O . TYR A 1 229 ? 42.816 34.594 31.434 1.00 24.09 249 TYR A O 1
ATOM 1841 N N . ALA A 1 230 ? 40.886 34.856 32.582 1.00 14.50 250 ALA A N 1
ATOM 1842 C CA . ALA A 1 230 ? 40.512 36.121 31.957 1.00 15.54 250 ALA A CA 1
ATOM 1843 C C . ALA A 1 230 ? 41.522 37.218 32.247 1.00 16.25 250 ALA A C 1
ATOM 1844 O O . ALA A 1 230 ? 41.842 38.021 31.369 1.00 20.97 250 ALA A O 1
ATOM 1846 N N . ALA A 1 231 ? 42.024 37.242 33.478 1.00 20.44 251 ALA A N 1
ATOM 1847 C CA . ALA A 1 231 ? 43.015 38.232 33.887 1.00 20.33 251 ALA A CA 1
ATOM 1848 C C . ALA A 1 231 ? 44.310 38.069 33.090 1.00 21.28 251 ALA A C 1
ATOM 1849 O O . ALA A 1 231 ? 45.007 39.044 32.814 1.00 22.72 251 ALA A O 1
ATOM 1851 N N . ALA A 1 232 ? 44.618 36.836 32.701 1.00 18.78 252 ALA A N 1
ATOM 1852 C CA . ALA A 1 232 ? 45.823 36.571 31.923 1.00 16.39 252 ALA A CA 1
ATOM 1853 C C . ALA A 1 232 ? 45.611 36.781 30.430 1.00 21.37 252 ALA A C 1
ATOM 1854 O O . ALA A 1 232 ? 46.421 37.433 29.774 1.00 26.52 252 ALA A O 1
ATOM 1856 N N . LEU A 1 233 ? 44.475 36.292 29.930 1.00 16.85 253 LEU A N 1
ATOM 1857 C CA . LEU A 1 233 ? 44.138 36.326 28.512 1.00 16.05 253 LEU A CA 1
ATOM 1858 C C . LEU A 1 233 ? 43.511 37.539 27.834 1.00 21.08 253 LEU A C 1
ATOM 1859 O O . LEU A 1 233 ? 43.910 37.883 26.716 1.00 25.69 253 LEU A O 1
ATOM 1864 N N . ASN A 1 234 ? 42.515 38.161 28.460 1.00 22.04 254 ASN A N 1
ATOM 1865 C CA . ASN A 1 234 ? 41.836 39.306 27.847 1.00 18.25 254 ASN A CA 1
ATOM 1866 C C . ASN A 1 234 ? 42.768 40.402 27.353 1.00 18.78 254 ASN A C 1
ATOM 1867 O O . ASN A 1 234 ? 42.581 40.929 26.259 1.00 27.01 254 ASN A O 1
ATOM 1872 N N . ASN A 1 235 ? 43.786 40.723 28.144 1.00 24.09 255 ASN A N 1
ATOM 1873 C CA . ASN A 1 235 ? 44.752 41.753 27.775 1.00 24.42 255 ASN A CA 1
ATOM 1874 C C . ASN A 1 235 ? 45.620 41.329 26.592 1.00 26.47 255 ASN A C 1
ATOM 1875 O O . ASN A 1 235 ? 45.902 42.128 25.696 1.00 31.25 255 ASN A O 1
ATOM 1880 N N . LYS A 1 236 ? 46.045 40.067 26.601 1.00 19.32 256 LYS A N 1
ATOM 1881 C CA . LYS A 1 236 ? 46.872 39.535 25.531 1.00 20.07 256 LYS A CA 1
ATOM 1882 C C . LYS A 1 236 ? 46.091 39.582 24.229 1.00 22.75 256 LYS A C 1
ATOM 1883 O O . LYS A 1 236 ? 46.623 39.983 23.195 1.00 22.88 256 LYS A O 1
ATOM 1889 N N . VAL A 1 237 ? 44.818 39.195 24.298 1.00 20.23 257 VAL A N 1
ATOM 1890 C CA . VAL A 1 237 ? 43.949 39.200 23.125 1.00 19.74 257 VAL A CA 1
ATOM 1891 C C . VAL A 1 237 ? 43.673 40.634 22.667 1.00 18.88 257 VAL A C 1
ATOM 1892 O O . VAL A 1 237 ? 43.598 40.908 21.473 1.00 22.40 257 VAL A O 1
ATOM 1896 N N . GLU A 1 238 ? 43.550 41.549 23.619 1.00 16.77 258 GLU A N 1
ATOM 1897 C CA . GLU A 1 238 ? 43.298 42.948 23.303 1.00 20.18 258 GLU A CA 1
ATOM 1898 C C . GLU A 1 238 ? 44.446 43.566 22.498 1.00 24.78 258 GLU A C 1
ATOM 1899 O O . GLU A 1 238 ? 44.210 44.302 21.538 1.00 28.26 258 GLU A O 1
ATOM 1905 N N . GLN A 1 239 ? 45.681 43.258 22.891 1.00 26.74 259 GLN A N 1
ATOM 1906 C CA . GLN A 1 239 ? 46.868 43.769 22.204 1.00 30.26 259 GLN A CA 1
ATOM 1907 C C . GLN A 1 239 ? 47.009 43.168 20.815 1.00 31.69 259 GLN A C 1
ATOM 1908 O O . GLN A 1 239 ? 47.485 43.824 19.889 1.00 30.64 259 GLN A O 1
ATOM 1914 N N . PHE A 1 240 ? 46.611 41.907 20.689 1.00 25.95 260 PHE A N 1
ATOM 1915 C CA . PHE A 1 240 ? 46.669 41.198 19.424 1.00 20.46 260 PHE A CA 1
ATOM 1916 C C . PHE A 1 240 ? 45.709 41.840 18.423 1.00 27.14 260 PHE A C 1
ATOM 1917 O O . PHE A 1 240 ? 46.058 42.028 17.258 1.00 30.50 260 PHE A O 1
ATOM 1925 N N . VAL A 1 241 ? 44.512 42.188 18.897 1.00 26.13 261 VAL A N 1
ATOM 1926 C CA . VAL A 1 241 ? 43.490 42.818 18.070 1.00 23.07 261 VAL A CA 1
ATOM 1927 C C . VAL A 1 241 ? 43.933 44.223 17.665 1.00 26.85 261 VAL A C 1
ATOM 1928 O O . VAL A 1 241 ? 43.711 44.646 16.534 1.00 30.99 261 VAL A O 1
ATOM 1932 N N . LEU A 1 242 ? 44.583 44.932 18.583 1.00 24.93 262 LEU A N 1
ATOM 1933 C CA . LEU A 1 242 ? 45.077 46.284 18.311 1.00 30.05 262 LEU A CA 1
ATOM 1934 C C . LEU A 1 242 ? 46.127 46.277 17.195 1.00 30.56 262 LEU A C 1
ATOM 1935 O O . LEU A 1 242 ? 46.137 47.157 16.332 1.00 32.78 262 LEU A O 1
ATOM 1940 N N . ASN A 1 243 ? 46.987 45.263 17.207 1.00 32.90 263 ASN A N 1
ATOM 1941 C CA . ASN A 1 243 ? 48.031 45.107 16.199 1.00 37.39 263 ASN A CA 1
ATOM 1942 C C . ASN A 1 243 ? 47.414 44.853 14.821 1.00 34.09 263 ASN A C 1
ATOM 1943 O O . ASN A 1 243 ? 47.763 45.512 13.843 1.00 36.09 263 ASN A O 1
ATOM 1948 N N . LEU A 1 244 ? 46.507 43.881 14.766 1.00 31.91 264 LEU A N 1
ATOM 1949 C CA . LEU A 1 244 ? 45.813 43.499 13.540 1.00 30.76 264 LEU A CA 1
ATOM 1950 C C . LEU A 1 244 ? 45.012 44.648 12.933 1.00 31.69 264 LEU A C 1
ATOM 1951 O O . LEU A 1 244 ? 44.774 44.674 11.729 1.00 34.65 264 LEU A O 1
ATOM 1956 N N . THR A 1 245 ? 44.581 45.585 13.771 1.00 35.15 265 THR A N 1
ATOM 1957 C CA . THR A 1 245 ? 43.832 46.744 13.297 1.00 37.42 265 THR A CA 1
ATOM 1958 C C . THR A 1 245 ? 44.807 47.682 12.573 1.00 44.49 265 THR A C 1
ATOM 1959 O O . THR A 1 245 ? 44.462 48.281 11.549 1.00 46.35 265 THR A O 1
ATOM 1963 N N . SER A 1 246 ? 46.030 47.780 13.097 1.00 46.53 266 SER A N 1
ATOM 1964 C CA . SER A 1 246 ? 47.080 48.614 12.506 1.00 46.69 266 SER A CA 1
ATOM 1965 C C . SER A 1 246 ? 47.456 48.044 11.145 1.00 44.38 266 SER A C 1
ATOM 1966 O O . SER A 1 246 ? 47.752 48.783 10.208 1.00 51.96 266 SER A O 1
ATOM 1969 N N . GLU A 1 247 ? 47.443 46.718 11.056 1.00 34.82 267 GLU A N 1
ATOM 1970 C CA . GLU A 1 247 ? 47.771 46.011 9.826 1.00 37.68 267 GLU A CA 1
ATOM 1971 C C . GLU A 1 247 ? 46.590 45.972 8.865 1.00 37.45 267 GLU A C 1
ATOM 1972 O O . GLU A 1 247 ? 46.646 45.291 7.836 1.00 44.61 267 GLU A O 1
ATOM 1978 N N . LYS A 1 248 ? 45.526 46.699 9.204 1.00 35.67 268 LYS A N 1
ATOM 1979 C CA . LYS A 1 248 ? 44.320 46.755 8.375 1.00 39.64 268 LYS A CA 1
ATOM 1980 C C . LYS A 1 248 ? 43.608 45.401 8.246 1.00 31.08 268 LYS A C 1
ATOM 1981 O O . LYS A 1 248 ? 43.003 45.105 7.216 1.00 34.30 268 LYS A O 1
ATOM 1987 N N . VAL A 1 249 ? 43.675 44.587 9.296 1.00 30.67 269 VAL A N 1
ATOM 1988 C CA . VAL A 1 249 ? 43.031 43.277 9.295 1.00 26.97 269 VAL A CA 1
ATOM 1989 C C . VAL A 1 249 ? 41.742 43.301 10.118 1.00 29.57 269 VAL A C 1
ATOM 1990 O O . VAL A 1 249 ? 41.781 43.472 11.339 1.00 29.87 269 VAL A O 1
ATOM 1994 N N . ARG A 1 250 ? 40.608 43.129 9.435 1.00 32.46 270 ARG A N 1
ATOM 1995 C CA . ARG A 1 250 ? 39.284 43.137 10.061 1.00 32.17 270 ARG A CA 1
ATOM 1996 C C . ARG A 1 250 ? 38.569 41.785 9.990 1.00 33.67 270 ARG A C 1
ATOM 1997 O O . ARG A 1 250 ? 39.087 40.818 9.426 1.00 36.97 270 ARG A O 1
ATOM 2005 N N . GLY A 1 251 ? 37.360 41.745 10.555 1.00 32.29 271 GLY A N 1
ATOM 2006 C CA . GLY A 1 251 ? 36.537 40.541 10.539 1.00 33.57 271 GLY A CA 1
ATOM 2007 C C . GLY A 1 251 ? 37.084 39.340 11.281 1.00 26.95 271 GLY A C 1
ATOM 2008 O O . GLY A 1 251 ? 37.113 38.235 10.746 1.00 32.47 271 GLY A O 1
ATOM 2009 N N . LEU A 1 252 ? 37.435 39.548 12.545 1.00 27.79 272 LEU A N 1
ATOM 2010 C CA . LEU A 1 252 ? 38.005 38.501 13.382 1.00 19.04 272 LEU A CA 1
ATOM 2011 C C . LEU A 1 252 ? 36.985 37.528 13.967 1.00 16.59 272 LEU A C 1
ATOM 2012 O O . LEU A 1 252 ? 37.352 36.586 14.664 1.00 20.55 272 LEU A O 1
ATOM 2017 N N . GLY A 1 253 ? 35.708 37.748 13.679 1.00 19.94 273 GLY A N 1
ATOM 2018 C CA . GLY A 1 253 ? 34.676 36.868 14.199 1.00 17.23 273 GLY A CA 1
ATOM 2019 C C . GLY A 1 253 ? 34.218 37.270 15.588 1.00 17.10 273 GLY A C 1
ATOM 2020 O O . GLY A 1 253 ? 34.452 38.392 16.033 1.00 19.22 273 GLY A O 1
ATOM 2021 N N . ILE A 1 254 ? 33.583 36.332 16.280 1.00 16.81 274 ILE A N 1
ATOM 2022 C CA . ILE A 1 254 ? 33.061 36.561 17.623 1.00 14.30 274 ILE A CA 1
ATOM 2023 C C . ILE A 1 254 ? 34.046 36.142 18.712 1.00 11.01 274 ILE A C 1
ATOM 2024 O O . ILE A 1 254 ? 34.388 34.964 18.840 1.00 12.40 274 ILE A O 1
ATOM 2029 N N . LEU A 1 255 ? 34.511 37.126 19.474 1.00 7.91 275 LEU A N 1
ATOM 2030 C CA . LEU A 1 255 ? 35.456 36.909 20.568 1.00 11.42 275 LEU A CA 1
ATOM 2031 C C . LEU A 1 255 ? 34.643 36.837 21.858 1.00 14.48 275 LEU A C 1
ATOM 2032 O O . LEU A 1 255 ? 34.154 37.852 22.363 1.00 16.38 275 LEU A O 1
ATOM 2037 N N . ILE A 1 256 ? 34.496 35.614 22.362 1.00 13.23 276 ILE A N 1
ATOM 2038 C CA . ILE A 1 256 ? 33.698 35.304 23.545 1.00 11.37 276 ILE A CA 1
ATOM 2039 C C . ILE A 1 256 ? 34.524 35.267 24.835 1.00 15.79 276 ILE A C 1
ATOM 2040 O O . ILE A 1 256 ? 35.350 34.373 25.031 1.00 19.68 276 ILE A O 1
ATOM 2045 N N . MET A 1 257 ? 34.222 36.191 25.748 1.00 15.99 277 MET A N 1
ATOM 2046 C CA . MET A 1 257 ? 34.981 36.332 26.985 1.00 13.71 277 MET A CA 1
ATOM 2047 C C . MET A 1 257 ? 34.266 36.224 28.332 1.00 19.99 277 MET A C 1
ATOM 2048 O O . MET A 1 257 ? 33.036 36.329 28.437 1.00 16.71 277 MET A O 1
ATOM 2053 N N . ASP A 1 258 ? 35.088 36.019 29.359 1.00 14.54 278 ASP A N 1
ATOM 2054 C CA . ASP A 1 258 ? 34.671 35.985 30.755 1.00 14.78 278 ASP A CA 1
ATOM 2055 C C . ASP A 1 258 ? 35.247 37.302 31.264 1.00 17.46 278 ASP A C 1
ATOM 2056 O O . ASP A 1 258 ? 36.325 37.711 30.824 1.00 18.61 278 ASP A O 1
ATOM 2061 N N . PHE A 1 259 ? 34.512 37.980 32.143 1.00 20.58 279 PHE A N 1
ATOM 2062 C CA . PHE A 1 259 ? 34.944 39.245 32.739 1.00 18.18 279 PHE A CA 1
ATOM 2063 C C . PHE A 1 259 ? 35.556 40.274 31.775 1.00 18.86 279 PHE A C 1
ATOM 2064 O O . PHE A 1 259 ? 36.654 40.779 32.012 1.00 18.45 279 PHE A O 1
ATOM 2072 N N . PRO A 1 260 ? 34.861 40.597 30.673 1.00 18.38 280 PRO A N 1
ATOM 2073 C CA . PRO A 1 260 ? 35.448 41.579 29.760 1.00 20.80 280 PRO A CA 1
ATOM 2074 C C . PRO A 1 260 ? 35.376 42.989 30.319 1.00 22.22 280 PRO A C 1
ATOM 2075 O O . PRO A 1 260 ? 34.397 43.359 30.963 1.00 24.52 280 PRO A O 1
ATOM 2079 N N . GLU A 1 261 ? 36.433 43.762 30.099 1.00 24.41 281 GLU A N 1
ATOM 2080 C CA . GLU A 1 261 ? 36.473 45.149 30.546 1.00 26.36 281 GLU A CA 1
ATOM 2081 C C . GLU A 1 261 ? 35.936 46.058 29.445 1.00 27.64 281 GLU A C 1
ATOM 2082 O O . GLU A 1 261 ? 36.005 45.721 28.261 1.00 26.56 281 GLU A O 1
ATOM 2088 N N . LYS A 1 262 ? 35.381 47.198 29.851 1.00 27.60 282 LYS A N 1
ATOM 2089 C CA . LYS A 1 262 ? 34.815 48.184 28.926 1.00 29.04 282 LYS A CA 1
ATOM 2090 C C . LYS A 1 262 ? 35.808 48.547 27.823 1.00 25.13 282 LYS A C 1
ATOM 2091 O O . LYS A 1 262 ? 35.429 48.717 26.665 1.00 25.09 282 LYS A O 1
ATOM 2097 N N . GLN A 1 263 ? 37.076 48.667 28.212 1.00 27.57 283 GLN A N 1
ATOM 2098 C CA . GLN A 1 263 ? 38.188 49.017 27.320 1.00 29.24 283 GLN A CA 1
ATOM 2099 C C . GLN A 1 263 ? 38.389 47.974 26.223 1.00 29.71 283 GLN A C 1
ATOM 2100 O O . GLN A 1 263 ? 38.494 48.304 25.037 1.00 23.12 283 GLN A O 1
ATOM 2106 N N . THR A 1 264 ? 38.457 46.713 26.643 1.00 23.93 284 THR A N 1
ATOM 2107 C CA . THR A 1 264 ? 38.654 45.591 25.736 1.00 25.18 284 THR A CA 1
ATOM 2108 C C . THR A 1 264 ? 37.512 45.489 24.731 1.00 22.55 284 THR A C 1
ATOM 2109 O O . THR A 1 264 ? 37.739 45.228 23.552 1.00 27.86 284 THR A O 1
ATOM 2113 N N . ILE A 1 265 ? 36.287 45.688 25.207 1.00 19.57 285 ILE A N 1
ATOM 2114 C CA . ILE A 1 265 ? 35.106 45.618 24.356 1.00 17.71 285 ILE A CA 1
ATOM 2115 C C . ILE A 1 265 ? 35.157 46.697 23.271 1.00 22.75 285 ILE A C 1
ATOM 2116 O O . ILE A 1 265 ? 34.878 46.423 22.101 1.00 25.75 285 ILE A O 1
ATOM 2121 N N . LYS A 1 266 ? 35.549 47.910 23.656 1.00 23.64 286 LYS A N 1
ATOM 2122 C CA . LYS A 1 266 ? 35.644 49.021 22.712 1.00 29.93 286 LYS A CA 1
ATOM 2123 C C . LYS A 1 266 ? 36.683 48.770 21.626 1.00 25.55 286 LYS A C 1
ATOM 2124 O O . LYS A 1 266 ? 36.443 49.043 20.453 1.00 33.45 286 LYS A O 1
ATOM 2130 N N . ASN A 1 267 ? 37.844 48.262 22.025 1.00 23.61 287 ASN A N 1
ATOM 2131 C CA . ASN A 1 267 ? 38.915 47.992 21.077 1.00 24.42 287 ASN A CA 1
ATOM 2132 C C . ASN A 1 267 ? 38.577 46.903 20.074 1.00 22.92 287 ASN A C 1
ATOM 2133 O O . ASN A 1 267 ? 39.059 46.931 18.942 1.00 22.19 287 ASN A O 1
ATOM 2138 N N . ILE A 1 268 ? 37.747 45.947 20.480 1.00 19.54 288 ILE A N 1
ATOM 2139 C CA . ILE A 1 268 ? 37.338 44.880 19.573 1.00 19.62 288 ILE A CA 1
ATOM 2140 C C . ILE A 1 268 ? 36.365 45.483 18.556 1.00 21.18 288 ILE A C 1
ATOM 2141 O O . ILE A 1 268 ? 36.416 45.160 17.368 1.00 28.39 288 ILE A O 1
ATOM 2146 N N . ILE A 1 269 ? 35.510 46.388 19.028 1.00 21.15 289 ILE A N 1
ATOM 2147 C CA . ILE A 1 269 ? 34.544 47.071 18.164 1.00 23.56 289 ILE A CA 1
ATOM 2148 C C . ILE A 1 269 ? 35.290 47.938 17.140 1.00 26.44 289 ILE A C 1
ATOM 2149 O O . ILE A 1 269 ? 34.941 47.949 15.954 1.00 21.98 289 ILE A O 1
ATOM 2154 N N . LYS A 1 270 ? 36.325 48.644 17.603 1.00 25.38 290 LYS A N 1
ATOM 2155 C CA . LYS A 1 270 ? 37.121 49.516 16.743 1.00 29.87 290 LYS A CA 1
ATOM 2156 C C . LYS A 1 270 ? 37.805 48.781 15.592 1.00 32.03 290 LYS A C 1
ATOM 2157 O O . LYS A 1 270 ? 38.226 49.410 14.619 1.00 37.61 290 LYS A O 1
ATOM 2163 N N . ASN A 1 271 ? 37.914 47.457 15.695 1.00 28.77 291 ASN A N 1
ATOM 2164 C CA . ASN A 1 271 ? 38.532 46.673 14.629 1.00 29.00 291 ASN A CA 1
ATOM 2165 C C . ASN A 1 271 ? 37.719 46.729 13.336 1.00 25.98 291 ASN A C 1
ATOM 2166 O O . ASN A 1 271 ? 38.273 46.556 12.257 1.00 31.72 291 ASN A O 1
ATOM 2171 N N . ASN A 1 272 ? 36.411 46.954 13.441 1.00 33.95 292 ASN A N 1
ATOM 2172 C CA . A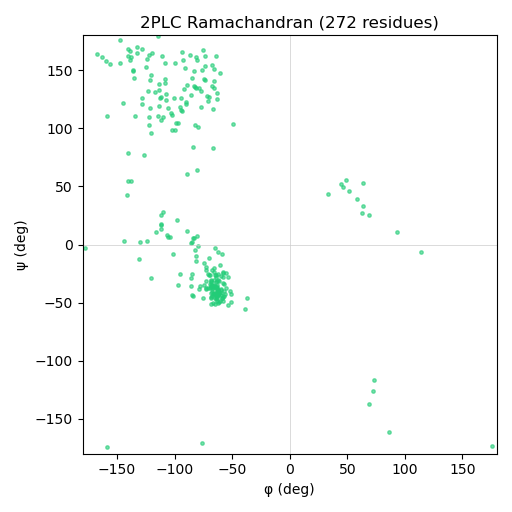SN A 1 272 ? 35.549 47.038 12.260 1.00 31.19 292 ASN A CA 1
ATOM 2173 C C . ASN A 1 272 ? 35.746 48.388 11.572 1.00 35.72 292 ASN A C 1
ATOM 2174 O O . ASN A 1 272 ? 36.057 49.380 12.234 1.00 31.28 292 ASN A O 1
ATOM 2179 N N . LYS A 1 273 ? 35.558 48.431 10.253 1.00 40.15 293 LYS A N 1
ATOM 2180 C CA . LYS A 1 273 ? 35.725 49.681 9.512 1.00 45.53 293 LYS A CA 1
ATOM 2181 C C . LYS A 1 273 ? 34.427 50.481 9.419 1.00 46.20 293 LYS A C 1
ATOM 2182 O O . LYS A 1 273 ? 33.408 49.988 8.924 1.00 44.60 293 LYS A O 1
ATOM 2188 N N . PHE A 1 274 ? 34.483 51.717 9.909 1.00 48.59 294 PHE A N 1
ATOM 2189 C CA . PHE A 1 274 ? 33.343 52.631 9.899 1.00 55.23 294 PHE A CA 1
ATOM 2190 C C . PHE A 1 274 ? 33.598 53.765 8.896 1.00 58.91 294 PHE A C 1
ATOM 2191 O O . PHE A 1 274 ? 32.726 53.994 8.028 1.00 64.50 294 PHE A O 1
#

B-factor: mean 33.4, std 20.01, range [3.87, 100.0]

Foldseek 3Di:
DFLLALQLPDDQQAFQLQAQAEAADLQLQQAFDPVCVVCVQARAQENDHNLRCNRLNHQEYEFEDELVQFTADQPTGSPGGNLRVVVSLLVSLVVRQLGEHEYEYEHSDADDCSSLVSCQVSCVVVVVQFQKDFQPDDPLWGHGSNSGGSHYQYAYYHNVQWFRDDDGIGGHTHHPPPQEAEDDPAEDDDLVVLLVSQLVLLVVSLVDRGHAYAREQAHDYPPAHRVRSCVSGLVVVLVVLLVCLVVVGGSSHYYYGGHHDSVSNVSSSSSDDD

Solvent-accessible surface area: 11964 Å² total; per-residue (Å²): 139,84,25,79,65,2,0,43,45,9,68,60,117,30,31,1,7,34,4,0,1,0,0,0,36,4,0,11,0,52,67,8,40,127,52,15,70,136,44,79,84,95,2,16,3,1,83,22,36,5,77,91,0,0,62,7,0,0,0,0,0,1,0,31,0,34,56,69,32,38,0,33,51,24,118,12,63,2,80,23,37,0,52,34,2,0,99,37,0,6,82,0,3,120,98,2,76,102,0,0,0,0,0,14,1,38,5,37,106,69,71,83,68,43,4,6,151,111,2,38,86,25,0,55,125,42,103,106,50,1,34,36,24,63,126,124,49,128,70,52,131,6,4,25,0,125,64,0,32,11,64,0,0,0,0,5,38,8,85,38,139,75,30,1,38,13,123,66,93,25,5,3,12,45,24,44,9,110,10,16,45,62,18,57,48,125,125,39,15,66,43,168,59,0,39,111,49,1,37,95,17,2,122,101,2,30,130,26,90,99,74,3,12,0,0,1,3,6,3,52,28,183,124,64,27,5,117,78,6,8,81,36,0,9,73,83,2,18,117,39,1,73,84,26,38,80,116,155,46,74,7,1,6,0,1,0,0,3,22,9,104,130,116,0,0,103,21,0,11,140,0,8,143,114